Protein AF-A0A5M9UNE8-F1 (afdb_monomer)

Structure (mmCIF, N/CA/C/O backbone):
data_AF-A0A5M9UNE8-F1
#
_entry.id   AF-A0A5M9UNE8-F1
#
loop_
_atom_site.group_PDB
_atom_site.id
_atom_site.type_symbol
_atom_site.label_atom_id
_atom_site.label_alt_id
_atom_site.label_comp_id
_atom_site.label_asym_id
_atom_site.label_entity_id
_atom_site.label_seq_id
_atom_site.pdbx_PDB_ins_code
_atom_site.Cartn_x
_atom_site.Cartn_y
_atom_site.Cartn_z
_atom_site.occupancy
_atom_site.B_iso_or_equiv
_atom_site.auth_seq_id
_atom_site.auth_comp_id
_atom_site.auth_asym_id
_atom_site.auth_atom_id
_atom_site.pdbx_PDB_model_num
ATOM 1 N N . ALA A 1 1 ? 12.037 2.378 -2.048 1.00 88.56 1 ALA A N 1
ATOM 2 C CA . ALA A 1 1 ? 11.414 3.710 -1.872 1.00 88.56 1 ALA A CA 1
ATOM 3 C C . ALA A 1 1 ? 10.383 3.995 -2.962 1.00 88.56 1 ALA A C 1
ATOM 5 O O . ALA A 1 1 ? 9.246 4.260 -2.608 1.00 88.56 1 ALA A O 1
ATOM 6 N N . VAL A 1 2 ? 10.725 3.830 -4.247 1.00 92.44 2 VAL A N 1
ATOM 7 C CA . VAL A 1 2 ? 9.773 3.906 -5.379 1.00 92.44 2 VAL A CA 1
ATOM 8 C C . VAL A 1 2 ? 8.491 3.100 -5.126 1.00 92.44 2 VAL A C 1
ATOM 10 O O . VAL A 1 2 ? 7.429 3.697 -5.046 1.00 92.44 2 VAL A O 1
ATOM 13 N N . HIS A 1 3 ? 8.591 1.797 -4.821 1.00 90.31 3 HIS A N 1
ATOM 14 C CA . HIS A 1 3 ? 7.425 0.941 -4.522 1.00 90.31 3 HIS A CA 1
ATOM 15 C C . HIS A 1 3 ? 6.464 1.535 -3.466 1.00 90.31 3 HIS A C 1
ATOM 17 O O . HIS A 1 3 ? 5.246 1.404 -3.558 1.00 90.31 3 HIS A O 1
ATOM 23 N N . ARG A 1 4 ? 6.994 2.250 -2.463 1.00 86.94 4 ARG A N 1
ATOM 24 C CA . ARG A 1 4 ? 6.164 2.911 -1.449 1.00 86.94 4 ARG A CA 1
ATOM 25 C C . ARG A 1 4 ? 5.348 4.064 -2.024 1.00 86.94 4 ARG A C 1
ATOM 27 O O . ARG A 1 4 ? 4.213 4.256 -1.599 1.00 86.94 4 ARG A O 1
ATOM 34 N N . 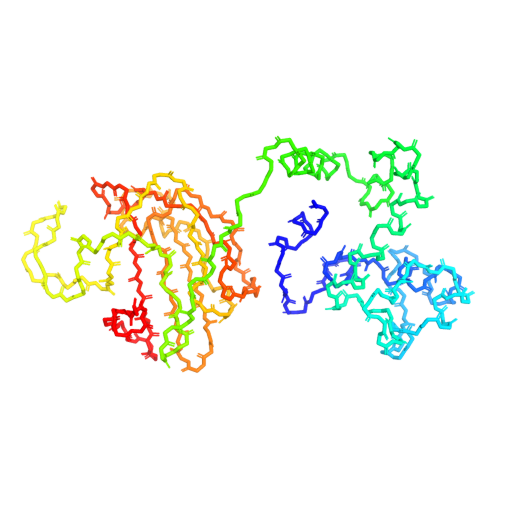ILE A 1 5 ? 5.948 4.866 -2.894 1.00 90.12 5 ILE A N 1
ATOM 35 C CA . ILE A 1 5 ? 5.267 6.010 -3.498 1.00 90.12 5 ILE A CA 1
ATOM 36 C C . ILE A 1 5 ? 4.243 5.525 -4.519 1.00 90.12 5 ILE A C 1
ATOM 38 O O . ILE A 1 5 ? 3.110 5.997 -4.492 1.00 90.12 5 ILE A O 1
ATOM 42 N N . GLU A 1 6 ? 4.608 4.520 -5.317 1.00 89.31 6 GLU A N 1
ATOM 43 C CA . GLU A 1 6 ? 3.742 3.966 -6.359 1.00 89.31 6 GLU A CA 1
ATOM 44 C C . GLU A 1 6 ? 2.502 3.276 -5.790 1.00 89.31 6 GLU A C 1
ATOM 46 O O . GLU A 1 6 ? 1.374 3.608 -6.147 1.00 89.31 6 GLU A O 1
ATOM 51 N N . THR A 1 7 ? 2.691 2.331 -4.867 1.00 82.94 7 THR A N 1
ATOM 52 C CA . THR A 1 7 ? 1.590 1.470 -4.404 1.00 82.94 7 THR A CA 1
ATOM 53 C C . THR A 1 7 ? 1.508 1.358 -2.891 1.00 82.94 7 THR A C 1
ATOM 55 O O . THR A 1 7 ? 0.633 0.670 -2.383 1.00 82.94 7 THR A O 1
ATOM 58 N N . ARG A 1 8 ? 2.403 1.995 -2.126 1.00 80.25 8 ARG A N 1
ATOM 59 C CA . ARG A 1 8 ? 2.512 1.800 -0.663 1.00 80.25 8 ARG A CA 1
ATOM 60 C C . ARG A 1 8 ? 2.727 0.341 -0.265 1.00 80.25 8 ARG A C 1
ATOM 62 O O . ARG A 1 8 ? 2.333 -0.052 0.830 1.00 80.25 8 ARG A O 1
ATOM 69 N N . PHE A 1 9 ? 3.391 -0.431 -1.126 1.00 80.50 9 PHE A N 1
ATOM 70 C CA . PHE A 1 9 ? 3.570 -1.876 -0.964 1.00 80.50 9 PHE A CA 1
ATOM 71 C C . PHE A 1 9 ? 2.263 -2.689 -1.067 1.00 80.50 9 PHE A C 1
ATOM 73 O O . PHE A 1 9 ? 2.210 -3.825 -0.601 1.00 80.50 9 PHE A O 1
ATOM 80 N N . SER A 1 10 ? 1.211 -2.101 -1.645 1.00 68.38 10 SER A N 1
ATOM 81 C CA . SER A 1 10 ? -0.094 -2.728 -1.883 1.00 68.38 10 SER A CA 1
ATOM 82 C C . SER A 1 10 ? -0.093 -3.544 -3.175 1.00 68.38 10 SER A C 1
ATOM 84 O O . SER A 1 10 ? 0.639 -3.232 -4.117 1.00 68.38 10 SER A O 1
ATOM 86 N N . THR A 1 11 ? -0.974 -4.541 -3.244 1.00 63.16 11 THR A N 1
ATOM 87 C CA . THR A 1 11 ? -1.317 -5.284 -4.467 1.00 63.16 11 THR A CA 1
ATOM 88 C C . THR A 1 11 ? -2.711 -4.893 -4.969 1.00 63.16 11 THR A C 1
ATOM 90 O O . THR A 1 11 ? -3.607 -5.725 -5.007 1.00 63.16 11 THR A O 1
ATOM 93 N N . LEU A 1 12 ? -2.948 -3.615 -5.295 1.00 64.00 12 LEU A N 1
ATOM 94 C CA . LEU A 1 12 ? -4.254 -3.133 -5.798 1.00 64.00 12 LEU A CA 1
ATOM 95 C C . LEU A 1 12 ? -4.832 -4.050 -6.897 1.00 64.00 12 LEU A C 1
ATOM 97 O O . LEU A 1 12 ? -4.092 -4.561 -7.724 1.00 64.00 12 LEU A O 1
ATOM 101 N N . ASP A 1 13 ? -6.152 -4.242 -6.948 1.00 62.56 13 ASP A N 1
ATOM 102 C CA . ASP A 1 13 ? -6.785 -5.016 -8.028 1.00 62.56 13 ASP A CA 1
ATOM 103 C C . ASP A 1 13 ? -7.763 -4.142 -8.843 1.00 62.56 13 ASP A C 1
ATOM 105 O O . ASP A 1 13 ? -8.791 -3.727 -8.286 1.00 62.56 13 ASP A O 1
ATOM 109 N N . PRO A 1 14 ? -7.463 -3.839 -10.126 1.00 73.69 14 PRO A N 1
ATOM 110 C CA . PRO A 1 14 ? -6.20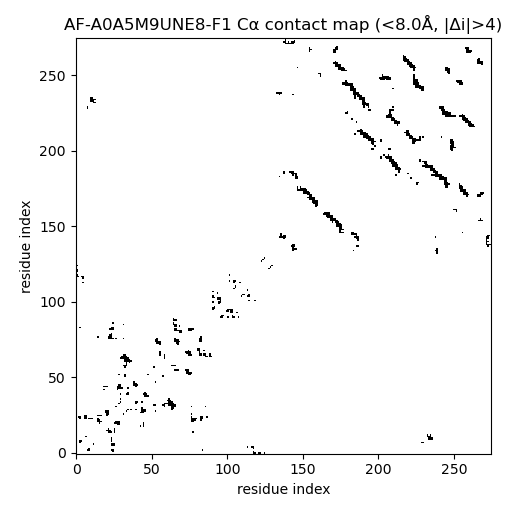3 -4.139 -10.821 1.00 73.69 14 PRO A CA 1
ATOM 111 C C . PRO A 1 14 ? -5.071 -3.178 -10.397 1.00 73.69 14 PRO A C 1
ATOM 113 O O . PRO A 1 14 ? -5.330 -2.012 -10.096 1.00 73.69 14 PRO A O 1
ATOM 116 N N . MET A 1 15 ? -3.804 -3.622 -10.433 1.00 84.75 15 MET A N 1
ATOM 117 C CA . MET A 1 15 ? -2.621 -2.753 -10.240 1.00 84.75 15 MET A CA 1
ATOM 118 C C . MET A 1 15 ? -2.363 -1.904 -11.493 1.00 84.75 15 MET A C 1
ATOM 120 O O . MET A 1 15 ? -1.277 -1.948 -12.064 1.00 84.75 15 MET A O 1
ATOM 124 N N . ILE A 1 16 ? -3.376 -1.174 -11.957 1.00 88.31 16 ILE A N 1
ATOM 125 C CA . ILE A 1 16 ? -3.323 -0.354 -13.167 1.00 88.31 16 ILE A CA 1
ATOM 126 C C . ILE A 1 16 ? -3.710 1.080 -12.802 1.00 88.31 16 ILE A C 1
ATOM 128 O O . ILE A 1 16 ? -4.810 1.326 -12.303 1.00 88.31 16 ILE A O 1
ATOM 132 N N . SER A 1 17 ? -2.810 2.032 -13.048 1.00 86.62 17 SER A N 1
ATOM 133 C CA . SER A 1 17 ? -3.063 3.452 -12.806 1.00 86.62 17 SER A CA 1
ATOM 134 C C . SER A 1 17 ? -4.054 4.040 -13.810 1.00 86.62 17 SER A C 1
ATOM 136 O O . SER A 1 17 ? -4.304 3.491 -14.885 1.00 86.62 17 SER A O 1
ATOM 138 N N . SER A 1 18 ? -4.563 5.237 -13.510 1.00 85.44 18 SER A N 1
ATOM 139 C CA . SER A 1 18 ? -5.432 5.997 -14.421 1.00 85.44 18 SER A CA 1
ATOM 140 C C . SER A 1 18 ? -4.782 6.344 -15.766 1.00 85.44 18 SER A C 1
ATOM 142 O O . SER A 1 18 ? -5.496 6.691 -16.705 1.00 85.44 18 SER A O 1
ATOM 144 N N . VAL A 1 19 ? -3.452 6.255 -15.871 1.00 86.25 19 VAL A N 1
ATOM 145 C CA . VAL A 1 19 ? -2.692 6.526 -17.101 1.00 86.25 19 VAL A CA 1
ATOM 146 C C . VAL A 1 19 ? -2.184 5.254 -17.788 1.00 86.25 19 VAL A C 1
ATOM 148 O O . VAL A 1 19 ? -1.512 5.348 -18.814 1.00 86.25 19 VAL A O 1
ATOM 151 N N . GLY A 1 20 ? -2.544 4.074 -17.268 1.00 89.44 20 GLY A N 1
ATOM 152 C CA . GLY A 1 20 ? -2.194 2.774 -17.848 1.00 89.44 20 GLY A CA 1
ATOM 153 C C . GLY A 1 20 ? -0.838 2.226 -17.408 1.00 89.44 20 GLY A C 1
ATOM 154 O O . GLY A 1 20 ? -0.289 1.369 -18.091 1.00 89.44 20 GLY A O 1
ATOM 155 N N . ALA A 1 21 ? -0.286 2.729 -16.304 1.00 92.44 21 ALA A N 1
ATOM 156 C CA . ALA A 1 21 ? 0.910 2.163 -15.693 1.00 92.44 21 ALA A CA 1
ATOM 157 C C . ALA A 1 21 ? 0.539 0.915 -14.882 1.00 92.44 21 ALA A C 1
ATOM 159 O O . ALA A 1 21 ? -0.483 0.924 -14.199 1.00 92.44 21 ALA A O 1
ATOM 160 N N . GLU A 1 22 ? 1.339 -0.143 -14.948 1.00 93.88 22 GLU A N 1
ATOM 161 C CA . GLU A 1 22 ? 0.965 -1.476 -14.475 1.00 93.88 22 GLU A CA 1
ATOM 162 C C . GLU A 1 22 ? 1.935 -2.016 -13.409 1.00 93.88 22 GLU A C 1
ATOM 164 O O . GLU A 1 22 ? 3.124 -1.681 -13.378 1.00 93.88 22 GLU A O 1
ATOM 169 N N . GLY A 1 23 ? 1.417 -2.879 -12.533 1.00 92.44 23 GLY A N 1
ATOM 170 C CA . GLY A 1 23 ? 2.211 -3.701 -11.621 1.00 92.44 23 GLY A CA 1
ATOM 171 C C . GLY A 1 23 ? 2.757 -2.985 -10.382 1.00 92.44 23 GLY A C 1
ATOM 172 O O . GLY A 1 23 ? 2.427 -1.834 -10.094 1.00 92.44 23 GLY A O 1
ATOM 173 N N . HIS A 1 24 ? 3.621 -3.666 -9.629 1.00 91.75 24 HIS A N 1
ATOM 174 C CA . HIS A 1 24 ? 4.111 -3.199 -8.322 1.00 91.75 24 HIS A CA 1
ATOM 175 C C . HIS A 1 24 ? 4.848 -1.861 -8.368 1.00 91.75 24 HIS A C 1
ATOM 177 O O . HIS A 1 24 ? 4.820 -1.088 -7.412 1.00 91.75 24 HIS A O 1
ATOM 183 N N . MET A 1 25 ? 5.513 -1.591 -9.485 1.00 94.25 25 MET A N 1
ATOM 184 C CA . MET A 1 25 ? 6.312 -0.387 -9.676 1.00 94.25 25 MET A CA 1
ATOM 185 C C . MET A 1 25 ? 5.624 0.621 -10.605 1.00 94.25 25 MET A C 1
ATOM 187 O O . MET A 1 25 ? 6.221 1.644 -10.916 1.00 94.25 25 MET A O 1
ATOM 191 N N . GLN A 1 26 ? 4.377 0.357 -11.020 1.00 93.12 26 GLN A N 1
ATOM 192 C CA . GLN A 1 26 ? 3.589 1.226 -11.903 1.00 93.12 26 GLN A CA 1
ATOM 193 C C . GLN A 1 26 ? 4.388 1.625 -13.155 1.00 93.12 26 GLN A C 1
ATOM 195 O O . GLN A 1 26 ? 4.624 2.798 -13.440 1.00 93.12 26 GLN A O 1
ATOM 200 N N . PHE A 1 27 ? 4.836 0.622 -13.909 1.00 93.38 27 PHE A N 1
ATOM 201 C CA . PHE A 1 27 ? 5.558 0.826 -15.159 1.00 93.38 27 PHE A CA 1
ATOM 202 C C . PHE A 1 27 ? 4.599 1.076 -16.316 1.00 93.38 27 PHE A C 1
ATOM 204 O O . PHE A 1 27 ? 3.619 0.356 -16.485 1.00 93.38 27 PHE A O 1
ATOM 211 N N . MET A 1 28 ? 4.923 2.022 -17.196 1.00 95.06 28 MET A N 1
ATOM 212 C CA . MET A 1 28 ? 4.277 2.051 -18.509 1.00 95.06 28 MET A CA 1
ATOM 213 C C . MET A 1 28 ? 4.689 0.798 -19.304 1.00 95.06 28 MET A C 1
ATOM 215 O O . MET A 1 28 ? 5.896 0.552 -19.424 1.00 95.06 28 MET A O 1
ATOM 219 N N . PRO A 1 29 ? 3.750 0.030 -19.890 1.00 96.50 29 PRO A N 1
ATOM 220 C CA . PRO A 1 29 ? 4.082 -1.196 -20.615 1.00 96.50 29 PRO A CA 1
ATOM 221 C C . PRO A 1 29 ? 5.112 -0.996 -21.732 1.00 96.50 29 PRO A C 1
ATOM 223 O O . PRO A 1 29 ? 5.995 -1.827 -21.903 1.00 96.50 29 PRO A O 1
ATOM 226 N N . CYS A 1 30 ? 5.094 0.134 -22.444 1.00 97.12 30 CYS A N 1
ATOM 227 C CA . CYS A 1 30 ? 6.117 0.450 -23.448 1.00 97.12 30 CYS A CA 1
ATOM 228 C C . CYS A 1 30 ? 7.506 0.701 -22.864 1.00 97.12 30 CYS A C 1
ATOM 230 O O . CYS A 1 30 ? 8.501 0.447 -23.533 1.00 97.12 30 CYS A O 1
ATOM 232 N N . THR A 1 31 ? 7.604 1.161 -21.620 1.00 96.44 31 THR A N 1
ATOM 233 C CA . THR A 1 31 ? 8.890 1.231 -20.925 1.00 96.44 31 THR A CA 1
ATOM 234 C C . THR A 1 31 ? 9.337 -0.171 -20.523 1.00 96.44 31 THR A C 1
ATOM 236 O O . THR A 1 31 ? 10.470 -0.552 -20.793 1.00 96.44 31 THR A O 1
ATOM 239 N N . PHE A 1 32 ? 8.453 -0.981 -19.943 1.00 97.44 32 PHE A N 1
ATOM 240 C CA . PHE A 1 32 ? 8.816 -2.328 -19.501 1.00 97.44 32 PHE A CA 1
ATOM 241 C C . PHE A 1 32 ? 9.196 -3.254 -20.670 1.00 97.44 32 PHE A C 1
ATOM 243 O O . PHE A 1 32 ? 10.253 -3.884 -20.639 1.00 97.44 32 PHE A O 1
ATOM 250 N N . ILE A 1 33 ? 8.378 -3.274 -21.725 1.00 97.69 33 ILE A N 1
ATOM 251 C CA . ILE A 1 33 ? 8.495 -4.171 -22.885 1.00 97.69 33 ILE A CA 1
ATOM 252 C C . ILE A 1 33 ? 9.384 -3.579 -23.981 1.00 97.69 33 ILE A C 1
ATOM 254 O O . ILE A 1 33 ? 10.125 -4.303 -24.638 1.00 97.69 33 ILE A O 1
ATOM 258 N N . GLY A 1 34 ? 9.366 -2.260 -24.157 1.00 97.50 34 GLY A N 1
ATOM 259 C CA . GLY A 1 34 ? 10.259 -1.559 -25.072 1.00 97.50 34 GLY A CA 1
ATOM 260 C C . GLY A 1 34 ? 9.536 -0.700 -26.104 1.00 97.50 34 GLY A C 1
ATOM 261 O O . GLY A 1 34 ? 8.646 -1.148 -26.830 1.00 97.50 34 GLY A O 1
ATOM 262 N N . TRP A 1 35 ? 9.990 0.548 -26.216 1.00 96.94 35 TRP A N 1
ATOM 263 C CA . TRP A 1 35 ? 9.448 1.556 -27.130 1.00 96.94 35 TRP A CA 1
ATOM 264 C C . TRP A 1 35 ? 9.674 1.235 -28.613 1.00 96.94 35 TRP A C 1
ATOM 266 O O . TRP A 1 35 ? 9.074 1.880 -29.467 1.00 96.94 35 TRP A O 1
ATOM 276 N N . GLY A 1 36 ? 10.498 0.230 -28.933 1.00 96.88 36 GLY A N 1
ATOM 277 C CA . GLY A 1 36 ? 10.646 -0.278 -30.296 1.00 96.88 36 GLY A CA 1
ATOM 278 C C . GLY A 1 36 ? 9.431 -1.059 -30.815 1.00 96.88 36 GLY A C 1
ATOM 279 O O . GLY A 1 36 ? 9.369 -1.340 -32.011 1.00 96.88 36 GLY A O 1
ATOM 280 N N . HIS A 1 37 ? 8.482 -1.439 -29.950 1.00 97.69 37 HIS A N 1
ATOM 281 C CA . HIS A 1 37 ? 7.278 -2.158 -30.365 1.00 97.69 37 HIS A CA 1
ATOM 282 C C . HIS A 1 37 ? 6.334 -1.243 -31.157 1.00 97.69 37 HIS A C 1
ATOM 284 O O . HIS A 1 37 ? 6.092 -0.100 -30.773 1.00 97.69 37 HIS A O 1
ATOM 290 N N . SER A 1 38 ? 5.728 -1.745 -32.236 1.00 96.38 38 SER A N 1
ATOM 291 C CA . SER A 1 38 ? 4.907 -0.929 -33.149 1.00 96.38 38 SER A CA 1
ATOM 292 C C . SER A 1 38 ? 3.651 -0.331 -32.511 1.00 96.38 38 SER A C 1
ATOM 294 O O . SER A 1 38 ? 3.091 0.626 -33.038 1.00 96.38 38 SER A O 1
ATOM 296 N N . SER A 1 39 ? 3.183 -0.887 -31.391 1.00 95.69 39 SER A N 1
ATOM 297 C CA . SER A 1 39 ? 2.055 -0.327 -30.637 1.00 95.69 39 SER A CA 1
ATOM 298 C C . SER A 1 39 ? 2.442 0.860 -29.752 1.00 95.69 39 SER A C 1
ATOM 300 O O . SER A 1 39 ? 1.559 1.500 -29.182 1.00 95.69 39 SER A O 1
ATOM 302 N N . CYS A 1 40 ? 3.735 1.110 -29.538 1.00 96.75 40 CYS A N 1
ATOM 303 C CA . CYS A 1 40 ? 4.187 2.109 -28.584 1.00 96.75 40 CYS A CA 1
ATOM 304 C C . CYS A 1 40 ? 4.102 3.521 -29.148 1.00 96.75 40 CYS A C 1
ATOM 306 O O . CYS A 1 40 ? 4.690 3.853 -30.172 1.00 96.75 40 CYS A O 1
ATOM 308 N N . SER A 1 41 ? 3.336 4.358 -28.456 1.00 93.62 41 SER A N 1
ATOM 309 C CA . SER A 1 41 ? 3.125 5.767 -28.775 1.00 93.62 41 SER A CA 1
ATOM 310 C C . SER A 1 41 ? 2.534 6.493 -27.561 1.00 93.62 41 SER A C 1
ATOM 312 O O . SER A 1 41 ? 2.133 5.856 -26.581 1.00 93.62 41 SER A O 1
ATOM 314 N N . GLY A 1 42 ? 2.467 7.827 -27.622 1.00 91.44 42 GLY A N 1
ATOM 315 C CA . GLY A 1 42 ? 1.794 8.645 -26.610 1.00 91.44 42 GLY A CA 1
ATOM 316 C C . GLY A 1 42 ? 2.335 8.410 -25.199 1.00 91.44 42 GLY A C 1
ATOM 317 O O . GLY A 1 42 ? 3.537 8.509 -24.976 1.00 91.44 42 GLY A O 1
ATOM 318 N N . SER A 1 43 ? 1.443 8.085 -24.256 1.00 87.19 43 SER A N 1
ATOM 319 C CA . SER A 1 43 ? 1.789 7.824 -22.851 1.00 87.19 43 SER A CA 1
ATOM 320 C C . SER A 1 43 ? 2.548 6.514 -22.624 1.00 87.19 43 SER A C 1
ATOM 322 O O . SER A 1 43 ? 3.076 6.308 -21.538 1.00 87.19 43 SER A O 1
ATOM 324 N N . GLY A 1 44 ? 2.619 5.626 -23.622 1.00 92.56 44 GLY A N 1
ATOM 325 C CA . GLY A 1 44 ? 3.342 4.359 -23.505 1.00 92.56 44 GLY A CA 1
ATOM 326 C C . GLY A 1 44 ? 2.521 3.194 -22.949 1.00 92.56 44 GLY A C 1
ATOM 327 O O . GLY A 1 44 ? 3.103 2.229 -22.462 1.00 92.56 44 GLY A O 1
ATOM 328 N N . ALA A 1 45 ? 1.187 3.252 -23.023 1.00 92.88 45 ALA A N 1
ATOM 329 C CA . ALA A 1 45 ? 0.330 2.113 -22.673 1.00 92.88 45 ALA A CA 1
ATOM 330 C C . ALA A 1 45 ? 0.557 0.912 -23.613 1.00 92.88 45 ALA A C 1
ATOM 332 O O . ALA A 1 45 ? 0.609 -0.231 -23.172 1.00 92.88 45 ALA A O 1
ATOM 333 N N . GLY A 1 46 ? 0.741 1.179 -24.913 1.00 93.44 46 GLY A N 1
ATOM 334 C CA . GLY A 1 46 ? 0.906 0.143 -25.933 1.00 93.44 46 GLY A CA 1
ATOM 335 C C . GLY A 1 46 ? -0.300 -0.799 -26.055 1.00 93.44 46 GLY A C 1
ATOM 336 O O . GLY A 1 46 ? -1.351 -0.580 -25.461 1.00 93.44 46 GLY A O 1
ATOM 337 N N . ASN A 1 47 ? -0.158 -1.841 -26.872 1.00 95.25 47 ASN A N 1
ATOM 338 C CA . ASN A 1 47 ? -1.131 -2.920 -26.999 1.00 95.25 47 ASN A CA 1
ATOM 339 C C . ASN A 1 47 ? -0.355 -4.230 -27.132 1.00 95.25 47 ASN A C 1
ATOM 341 O O . ASN A 1 47 ? 0.238 -4.486 -28.180 1.00 95.25 47 ASN A O 1
ATOM 345 N N . PHE A 1 48 ? -0.338 -5.003 -26.051 1.00 95.56 48 PHE A N 1
ATOM 346 C CA . PHE A 1 48 ? 0.469 -6.209 -25.901 1.00 95.56 48 PHE A CA 1
ATOM 347 C C . PHE A 1 48 ? -0.416 -7.365 -25.450 1.00 95.56 48 PHE A C 1
ATOM 349 O O . PHE A 1 48 ? -1.267 -7.195 -24.571 1.00 95.56 48 PHE A O 1
ATOM 356 N N . SER A 1 49 ? -0.185 -8.544 -26.017 1.00 96.00 49 SER A N 1
ATOM 357 C CA . SER A 1 49 ? -0.737 -9.795 -25.492 1.00 96.00 49 SER A CA 1
ATOM 358 C C . SER A 1 49 ? -0.1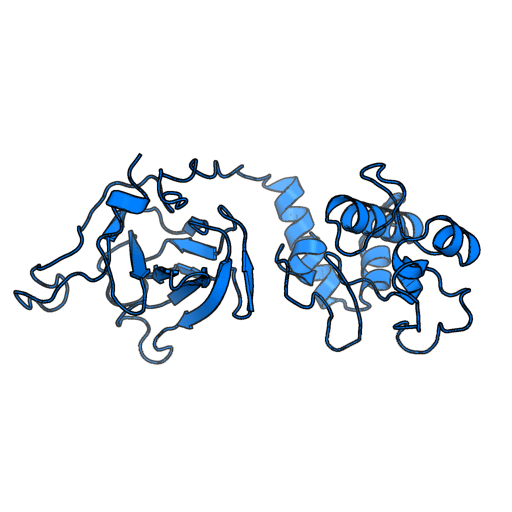77 -10.113 -24.098 1.00 96.00 49 SER A C 1
ATOM 360 O O . SER A 1 49 ? 0.874 -9.604 -23.703 1.00 96.00 49 SER A O 1
ATOM 362 N N . ALA A 1 50 ? -0.867 -10.968 -23.338 1.00 93.50 50 ALA A N 1
ATOM 363 C CA . ALA A 1 50 ? -0.400 -11.390 -22.014 1.00 93.50 50 ALA A CA 1
ATOM 364 C C . ALA A 1 50 ? 0.964 -12.105 -22.093 1.00 93.50 50 ALA A C 1
ATOM 366 O O . ALA A 1 50 ? 1.813 -11.949 -21.216 1.00 93.50 50 ALA A O 1
ATOM 367 N N . GLU A 1 51 ? 1.201 -12.838 -23.181 1.00 94.56 51 GLU A N 1
ATOM 368 C CA . GLU A 1 51 ? 2.464 -13.507 -23.473 1.00 94.56 51 GLU A CA 1
ATOM 369 C C . GLU A 1 51 ? 3.585 -12.500 -23.763 1.00 94.56 51 GLU A C 1
ATOM 371 O O . GLU A 1 51 ? 4.696 -12.651 -23.260 1.00 94.56 51 GLU A O 1
ATOM 376 N N . GLU A 1 52 ? 3.311 -11.444 -24.535 1.00 96.25 52 GLU A N 1
ATOM 377 C CA . GLU A 1 52 ? 4.302 -10.398 -24.822 1.00 96.25 52 GLU A CA 1
ATOM 378 C C . GLU A 1 52 ? 4.691 -9.611 -23.573 1.00 96.25 52 GLU A C 1
ATOM 380 O O . GLU A 1 52 ? 5.865 -9.277 -23.418 1.00 96.25 52 GLU A O 1
ATOM 385 N N . LYS A 1 53 ? 3.736 -9.364 -22.664 1.00 95.25 53 LYS A N 1
ATOM 386 C CA . LYS A 1 53 ? 3.975 -8.615 -21.420 1.00 95.25 53 LYS A CA 1
ATOM 387 C C . LYS A 1 53 ? 5.002 -9.261 -20.491 1.00 95.25 53 LYS A C 1
ATOM 389 O O . LYS A 1 53 ? 5.582 -8.552 -19.680 1.00 95.25 53 LYS A O 1
ATOM 394 N N . THR A 1 54 ? 5.232 -10.566 -20.629 1.00 97.06 54 THR A N 1
ATOM 395 C CA . THR A 1 54 ? 6.157 -11.330 -19.778 1.00 97.06 54 THR A CA 1
ATOM 396 C C . THR A 1 54 ? 7.377 -11.872 -20.531 1.00 97.06 54 THR A C 1
ATOM 398 O O . THR A 1 54 ? 8.288 -12.442 -19.931 1.00 97.06 54 THR A O 1
ATOM 401 N N . SER A 1 55 ? 7.427 -11.705 -21.859 1.00 98.00 55 SER A N 1
ATOM 402 C CA . SER A 1 55 ? 8.412 -12.370 -22.712 1.00 98.00 55 SER A CA 1
ATOM 403 C C . SER A 1 55 ? 9.764 -11.661 -22.735 1.00 98.00 55 SER A C 1
ATOM 405 O O . SER A 1 55 ? 9.925 -10.596 -23.336 1.00 98.00 55 SER A O 1
ATOM 407 N N . LEU A 1 56 ? 10.790 -12.339 -22.220 1.00 98.00 56 LEU A N 1
ATOM 408 C CA . LEU A 1 56 ? 12.184 -11.883 -22.284 1.00 98.00 56 LEU A CA 1
ATOM 409 C C . LEU A 1 56 ? 12.684 -11.655 -23.717 1.00 98.00 56 LEU A C 1
ATOM 411 O O . LEU A 1 56 ? 13.455 -10.731 -23.974 1.00 98.00 56 LEU A O 1
ATOM 415 N N . VAL A 1 57 ? 12.218 -12.463 -24.674 1.00 98.00 57 VAL A N 1
ATOM 416 C CA . VAL A 1 57 ? 12.581 -12.320 -26.093 1.00 98.00 57 VAL A CA 1
ATOM 417 C C . VAL A 1 57 ? 12.002 -11.031 -26.678 1.00 98.00 57 VAL A C 1
ATOM 419 O O . VAL A 1 57 ? 12.681 -10.340 -27.438 1.00 98.00 57 VAL A O 1
ATOM 422 N N . VAL A 1 58 ? 10.757 -10.703 -26.330 1.00 98.00 58 VAL A N 1
ATOM 423 C CA . VAL A 1 58 ? 10.080 -9.479 -26.781 1.00 98.00 58 VAL A CA 1
ATOM 424 C C . VAL A 1 58 ? 10.734 -8.257 -26.139 1.00 98.00 58 VAL A C 1
ATOM 426 O O . VAL A 1 58 ? 11.094 -7.325 -26.857 1.00 98.00 58 VAL A O 1
ATOM 429 N N . ILE A 1 59 ? 10.980 -8.307 -24.827 1.00 98.12 59 ILE A N 1
ATOM 430 C CA . ILE A 1 59 ? 11.656 -7.242 -24.075 1.00 98.12 59 ILE A CA 1
ATOM 431 C C . ILE A 1 59 ? 13.025 -6.928 -24.685 1.00 98.12 59 ILE A C 1
ATOM 433 O O . ILE A 1 59 ? 13.324 -5.776 -25.006 1.00 98.12 59 ILE A O 1
ATOM 437 N N . ALA A 1 60 ? 13.845 -7.956 -24.926 1.00 97.44 60 ALA A N 1
ATOM 438 C CA . ALA A 1 60 ? 15.161 -7.785 -25.535 1.00 97.44 60 ALA A CA 1
ATOM 439 C C . ALA A 1 60 ? 15.075 -7.226 -26.965 1.00 97.44 60 ALA A C 1
ATOM 441 O O . ALA A 1 60 ? 15.864 -6.357 -27.336 1.00 97.44 60 ALA A O 1
ATOM 442 N N . ARG A 1 61 ? 14.106 -7.691 -27.767 1.00 97.94 61 ARG A N 1
ATOM 443 C CA . ARG A 1 61 ? 13.903 -7.234 -29.151 1.00 97.94 61 ARG A CA 1
ATOM 444 C C . ARG A 1 61 ? 13.565 -5.748 -29.231 1.00 97.94 61 ARG A C 1
ATOM 446 O O . ARG A 1 61 ? 14.046 -5.078 -30.142 1.00 97.94 61 ARG A O 1
ATOM 453 N N . TYR A 1 62 ? 12.732 -5.249 -28.321 1.00 98.06 62 TYR A N 1
ATOM 454 C CA . TYR A 1 62 ? 12.216 -3.878 -28.380 1.00 98.06 62 TYR A CA 1
ATOM 455 C C . TYR A 1 62 ? 12.907 -2.908 -27.418 1.00 98.06 62 TYR A C 1
ATOM 457 O O . TYR A 1 62 ? 12.529 -1.735 -27.357 1.00 98.06 62 TYR A O 1
ATOM 465 N N . GLY A 1 63 ? 13.952 -3.369 -26.723 1.00 96.38 63 GLY A N 1
ATOM 466 C CA . GLY A 1 63 ? 14.781 -2.542 -25.849 1.00 96.38 63 GLY A CA 1
ATOM 467 C C . GLY A 1 63 ? 14.092 -2.161 -24.540 1.00 96.38 63 GLY A C 1
ATOM 468 O O . GLY A 1 63 ? 14.321 -1.064 -24.035 1.00 96.38 63 GLY A O 1
ATOM 469 N N . GLY A 1 64 ? 13.231 -3.035 -24.018 1.00 97.38 64 GLY A N 1
ATOM 470 C CA . GLY A 1 64 ? 12.568 -2.849 -22.732 1.00 97.38 64 GLY A CA 1
ATOM 471 C C . GLY A 1 64 ? 13.505 -2.981 -21.529 1.00 97.38 64 GLY A C 1
ATOM 472 O O . GLY A 1 64 ? 14.690 -3.317 -21.645 1.00 97.38 64 GLY A O 1
ATOM 473 N N . TYR A 1 65 ? 12.950 -2.702 -20.352 1.00 98.12 65 TYR A N 1
ATOM 474 C CA . TYR A 1 65 ? 13.664 -2.737 -19.073 1.00 98.12 65 TYR A CA 1
ATOM 475 C C . TYR A 1 65 ? 13.271 -3.910 -18.168 1.00 98.12 65 TYR A C 1
ATOM 477 O O . TYR A 1 65 ? 13.877 -4.043 -17.105 1.00 98.12 65 TYR A O 1
ATOM 485 N N . GLY A 1 66 ? 12.310 -4.746 -18.576 1.00 97.88 66 GLY A N 1
ATOM 486 C CA . GLY A 1 66 ? 11.905 -5.931 -17.822 1.00 97.88 66 GLY A CA 1
ATOM 487 C C . GLY A 1 66 ? 13.070 -6.887 -17.536 1.00 97.88 66 GLY A C 1
ATOM 488 O O . GLY A 1 66 ? 13.922 -7.122 -18.398 1.00 97.88 66 GLY A O 1
ATOM 489 N N . VAL A 1 67 ? 13.113 -7.413 -16.314 1.00 98.12 67 VAL A N 1
ATOM 490 C CA . VAL A 1 67 ? 14.118 -8.352 -15.804 1.00 98.12 67 VAL A CA 1
ATOM 491 C C . VAL A 1 67 ? 13.401 -9.541 -15.169 1.00 98.12 67 VAL A C 1
ATOM 493 O O . VAL A 1 67 ? 12.537 -9.327 -14.327 1.00 98.12 67 VAL A O 1
ATOM 496 N N . ASP A 1 68 ? 13.789 -10.754 -15.567 1.00 97.88 68 ASP A N 1
ATOM 497 C CA . ASP A 1 68 ? 13.486 -12.005 -14.855 1.00 97.88 68 ASP A CA 1
ATOM 498 C C . ASP A 1 68 ? 14.481 -12.130 -13.702 1.00 97.88 68 ASP A C 1
ATOM 500 O O . ASP A 1 68 ? 15.656 -12.457 -13.906 1.00 97.88 68 ASP A O 1
ATOM 504 N N . ALA A 1 69 ? 14.051 -11.717 -12.518 1.00 97.75 69 ALA A N 1
ATOM 505 C CA . ALA A 1 69 ? 14.897 -11.645 -11.338 1.00 97.75 69 ALA A CA 1
ATOM 506 C C . ALA A 1 69 ? 14.793 -12.910 -10.488 1.00 97.75 69 ALA A C 1
ATOM 508 O O . ALA A 1 69 ? 15.794 -13.326 -9.900 1.00 97.75 69 ALA A O 1
ATOM 509 N N . ASN A 1 70 ? 13.614 -13.534 -10.461 1.00 96.88 70 ASN A N 1
ATOM 510 C CA . ASN A 1 70 ? 13.369 -14.763 -9.710 1.00 96.88 70 ASN A CA 1
ATOM 511 C C . ASN A 1 70 ? 13.783 -16.046 -10.477 1.00 96.88 70 ASN A C 1
ATOM 513 O O . ASN A 1 70 ? 13.897 -17.118 -9.874 1.00 96.88 70 ASN A O 1
ATOM 517 N N . GLY A 1 71 ? 14.085 -15.944 -11.775 1.00 97.31 71 GLY A N 1
ATOM 518 C CA . GLY A 1 71 ? 14.589 -17.024 -12.623 1.00 97.31 71 GLY A CA 1
ATOM 519 C C . GLY A 1 71 ? 13.512 -17.969 -13.163 1.00 97.31 71 GLY A C 1
ATOM 520 O O . GLY A 1 71 ? 13.836 -19.116 -13.490 1.00 97.31 71 GLY A O 1
ATOM 521 N N . ASP A 1 72 ? 12.249 -17.543 -13.229 1.00 97.06 72 ASP A N 1
ATOM 522 C CA . ASP A 1 72 ? 11.126 -18.376 -13.678 1.00 97.06 72 ASP A CA 1
ATOM 523 C C . ASP A 1 72 ? 10.925 -18.391 -15.211 1.00 97.06 72 ASP A C 1
ATOM 525 O O . ASP A 1 72 ? 10.079 -19.128 -15.735 1.00 97.06 72 ASP A O 1
ATOM 529 N N . GLY A 1 73 ? 11.747 -17.634 -15.945 1.00 97.38 73 GLY A N 1
ATOM 530 C CA . GLY A 1 73 ? 11.702 -17.499 -17.397 1.00 97.38 73 GLY A CA 1
ATOM 531 C C . GLY A 1 73 ? 10.801 -16.367 -17.895 1.00 97.38 73 GLY A C 1
ATOM 532 O O . GLY A 1 73 ? 10.597 -16.258 -19.113 1.00 97.38 73 GLY A O 1
ATOM 533 N N . LYS A 1 74 ? 10.258 -15.538 -17.001 1.00 97.62 74 LYS A N 1
ATOM 534 C CA . LYS A 1 74 ? 9.413 -14.383 -17.307 1.00 97.62 74 LYS A CA 1
ATOM 535 C C . LYS A 1 74 ? 9.934 -13.144 -16.595 1.00 97.62 74 LYS A C 1
ATOM 537 O O . LYS A 1 74 ? 10.541 -13.226 -15.548 1.00 97.62 74 LYS A O 1
ATOM 542 N N . ALA A 1 75 ? 9.689 -11.983 -17.192 1.00 97.69 75 ALA A N 1
ATOM 543 C CA . ALA A 1 75 ? 9.787 -10.716 -16.478 1.00 97.69 75 ALA A CA 1
ATOM 544 C C . ALA A 1 75 ? 8.368 -10.193 -16.274 1.00 97.69 75 ALA A C 1
ATOM 546 O O . ALA A 1 75 ? 7.750 -9.736 -17.237 1.00 97.69 75 ALA A O 1
ATOM 547 N N . ASP A 1 76 ? 7.835 -10.283 -15.060 1.00 95.56 76 ASP A N 1
ATOM 548 C CA . ASP A 1 76 ? 6.446 -9.931 -14.769 1.00 95.56 76 ASP A CA 1
ATOM 549 C C . ASP A 1 76 ? 6.337 -8.642 -13.930 1.00 95.56 76 ASP A C 1
ATOM 551 O O . ASP A 1 76 ? 6.868 -8.530 -12.831 1.00 95.56 76 ASP A O 1
ATOM 555 N N . MET A 1 77 ? 5.593 -7.643 -14.420 1.00 94.44 77 MET A N 1
ATOM 556 C CA . MET A 1 77 ? 5.310 -6.412 -13.661 1.00 94.44 77 MET A CA 1
ATOM 557 C C . MET A 1 77 ? 4.487 -6.672 -12.383 1.00 94.44 77 MET A C 1
ATOM 559 O O . MET A 1 77 ? 4.489 -5.842 -11.465 1.00 94.44 77 MET A O 1
ATOM 563 N N . TRP A 1 78 ? 3.765 -7.792 -12.327 1.00 92.06 78 TRP A N 1
ATOM 564 C CA . TRP A 1 78 ? 2.975 -8.233 -11.179 1.00 92.06 78 TRP A CA 1
ATOM 565 C C . TRP A 1 78 ? 3.726 -9.186 -10.251 1.00 92.06 78 TRP A C 1
ATOM 567 O O . TRP A 1 78 ? 3.230 -9.433 -9.153 1.00 92.06 78 TRP A O 1
ATOM 577 N N . ASP A 1 79 ? 4.908 -9.667 -10.637 1.00 92.81 79 ASP A N 1
ATOM 578 C CA . ASP A 1 79 ? 5.823 -10.291 -9.691 1.00 92.81 79 ASP A CA 1
ATOM 579 C C . ASP A 1 79 ? 6.657 -9.209 -8.999 1.00 92.81 79 ASP A C 1
ATOM 581 O O . ASP A 1 79 ? 7.181 -8.281 -9.619 1.00 92.81 79 ASP A O 1
ATOM 585 N N . LEU A 1 80 ? 6.737 -9.279 -7.672 1.00 90.88 80 LEU A N 1
ATOM 586 C CA . LEU A 1 80 ? 7.394 -8.237 -6.894 1.00 90.88 80 LEU A CA 1
ATOM 587 C C . LEU A 1 80 ? 8.905 -8.199 -7.149 1.00 90.88 80 LEU A C 1
ATOM 589 O O . LEU A 1 80 ? 9.487 -7.111 -7.174 1.00 90.88 80 LEU A O 1
ATOM 593 N N . GLU A 1 81 ? 9.540 -9.360 -7.293 1.00 94.88 81 GLU A N 1
ATOM 594 C CA . GLU A 1 81 ? 10.985 -9.452 -7.474 1.00 94.88 81 GLU A CA 1
ATOM 595 C C . GLU A 1 81 ? 11.362 -8.906 -8.853 1.00 94.88 81 GLU A C 1
ATOM 597 O O . GLU A 1 81 ? 12.146 -7.954 -8.947 1.00 94.88 81 GLU A O 1
ATOM 602 N N . ASP A 1 82 ? 10.693 -9.380 -9.901 1.00 97.50 82 ASP A N 1
ATOM 603 C CA . ASP A 1 82 ? 10.891 -8.902 -11.271 1.00 97.50 82 ASP A CA 1
ATOM 604 C C . ASP A 1 82 ? 10.629 -7.402 -11.404 1.00 97.50 82 ASP A C 1
ATOM 606 O O . ASP A 1 82 ? 11.444 -6.664 -11.971 1.00 97.50 82 ASP A O 1
ATOM 610 N N . ALA A 1 83 ? 9.524 -6.901 -10.847 1.00 96.12 83 ALA A N 1
ATOM 611 C CA . ALA A 1 83 ? 9.176 -5.489 -10.939 1.00 96.12 83 ALA A CA 1
ATOM 612 C C . ALA A 1 83 ? 10.223 -4.595 -10.255 1.00 96.12 83 ALA A C 1
ATOM 614 O O . ALA A 1 83 ? 10.628 -3.568 -10.816 1.00 96.12 83 ALA A O 1
ATOM 615 N N . VAL A 1 84 ? 10.703 -4.977 -9.065 1.00 95.88 84 VAL A N 1
ATOM 616 C CA . VAL A 1 84 ? 11.727 -4.219 -8.326 1.00 95.88 84 VAL A CA 1
ATOM 617 C C . VAL A 1 84 ? 13.053 -4.204 -9.080 1.00 95.88 84 VAL A C 1
ATOM 619 O O . VAL A 1 84 ? 13.666 -3.139 -9.215 1.00 95.88 84 VAL A O 1
ATOM 622 N N . PHE A 1 85 ? 13.492 -5.346 -9.607 1.00 97.81 85 PHE A N 1
ATOM 623 C CA . PHE A 1 85 ? 14.731 -5.425 -10.380 1.00 97.81 85 PHE A CA 1
ATOM 624 C C . PHE A 1 85 ? 14.621 -4.710 -11.730 1.00 97.81 85 PHE A C 1
ATOM 626 O O . PHE A 1 85 ? 15.575 -4.057 -12.156 1.00 97.81 85 PHE A O 1
ATOM 633 N N . SER A 1 86 ? 13.449 -4.725 -12.362 1.00 98.19 86 SER A N 1
ATOM 634 C CA . SER A 1 86 ? 13.168 -3.950 -13.576 1.00 98.19 86 SER A CA 1
ATOM 635 C C . SER A 1 86 ? 13.232 -2.440 -13.314 1.00 98.19 86 SER A C 1
ATOM 637 O O . SER A 1 86 ? 13.838 -1.696 -14.089 1.00 98.19 86 SER A O 1
ATOM 639 N N . ALA A 1 87 ? 12.698 -1.972 -12.179 1.00 97.44 87 ALA A N 1
ATOM 640 C CA . ALA A 1 87 ? 12.849 -0.585 -11.721 1.00 97.44 87 ALA A CA 1
ATOM 641 C C . ALA A 1 87 ? 14.310 -0.222 -11.454 1.00 97.44 87 ALA A C 1
ATOM 643 O O . ALA A 1 87 ? 14.770 0.835 -11.888 1.00 97.44 87 ALA A O 1
ATOM 644 N N . ALA A 1 88 ? 15.069 -1.105 -10.804 1.00 97.00 88 ALA A N 1
ATOM 645 C CA . ALA A 1 88 ? 16.496 -0.901 -10.586 1.00 97.00 88 ALA A CA 1
ATOM 646 C C . ALA A 1 88 ? 17.280 -0.835 -11.911 1.00 97.00 88 ALA A C 1
ATOM 648 O O . ALA A 1 88 ? 18.119 0.051 -12.076 1.00 97.00 88 ALA A O 1
ATOM 649 N N . ASN A 1 89 ? 16.973 -1.708 -12.876 1.00 98.06 89 ASN A N 1
ATOM 650 C CA . ASN A 1 89 ? 17.558 -1.699 -14.220 1.00 98.06 89 ASN A CA 1
ATOM 651 C C . ASN A 1 89 ? 17.261 -0.382 -14.953 1.00 98.06 89 ASN A C 1
ATOM 653 O O . ASN A 1 89 ? 18.174 0.252 -15.488 1.00 98.06 89 ASN A O 1
ATOM 657 N N . TYR A 1 90 ? 16.005 0.073 -14.923 1.00 97.81 90 TYR A N 1
ATOM 658 C CA . TYR A 1 90 ? 15.609 1.360 -15.489 1.00 97.81 90 TYR A CA 1
ATOM 659 C C . TYR A 1 90 ? 16.371 2.524 -14.851 1.00 97.81 90 TYR A C 1
ATOM 661 O O . TYR A 1 90 ? 17.008 3.307 -15.557 1.00 97.81 90 TYR A O 1
ATOM 669 N N . LEU A 1 91 ? 16.352 2.633 -13.521 1.00 97.69 91 LEU A N 1
ATOM 670 C CA . LEU A 1 91 ? 17.015 3.726 -12.809 1.00 97.69 91 LEU A CA 1
ATOM 671 C C . LEU A 1 91 ? 18.530 3.703 -13.042 1.00 97.69 91 LEU A C 1
ATOM 673 O O . LEU A 1 91 ? 19.137 4.745 -13.294 1.00 97.69 91 LEU A O 1
ATOM 677 N N . GLY A 1 92 ? 19.137 2.514 -13.014 1.00 97.69 92 GLY A N 1
ATOM 678 C CA . GLY A 1 92 ? 20.559 2.308 -13.268 1.00 97.69 92 GLY A CA 1
ATOM 679 C C . GLY A 1 92 ? 20.979 2.830 -14.640 1.00 97.69 92 GLY A C 1
ATOM 680 O O . GLY A 1 92 ? 21.899 3.644 -14.730 1.00 97.69 92 GLY A O 1
ATOM 681 N N . LYS A 1 93 ? 20.250 2.440 -15.693 1.00 96.75 93 LYS A N 1
ATOM 682 C CA . LYS A 1 93 ? 20.481 2.902 -17.072 1.00 96.75 93 LYS A CA 1
ATOM 683 C C . LYS A 1 93 ? 20.199 4.394 -17.278 1.00 96.75 93 LYS A C 1
ATOM 685 O O . LYS A 1 93 ? 20.755 4.981 -18.199 1.00 96.75 93 LYS A O 1
ATOM 690 N N . ASN A 1 94 ? 19.389 5.008 -16.417 1.00 96.50 94 ASN A N 1
ATOM 691 C CA . ASN A 1 94 ? 19.082 6.441 -16.447 1.00 96.50 94 ASN A CA 1
ATOM 692 C C . ASN A 1 94 ? 19.945 7.273 -15.477 1.00 96.50 94 ASN A C 1
ATOM 694 O O . ASN A 1 94 ? 19.614 8.414 -15.166 1.00 96.50 94 ASN A O 1
ATOM 698 N N . GLY A 1 95 ? 21.077 6.725 -15.021 1.00 96.00 95 GLY A N 1
ATOM 699 C CA . GLY A 1 95 ? 22.119 7.476 -14.318 1.00 96.00 95 GLY A CA 1
ATOM 700 C C . GLY A 1 95 ? 22.206 7.231 -12.814 1.00 96.00 95 GLY A C 1
ATOM 701 O O . GLY A 1 95 ? 23.192 7.654 -12.209 1.00 96.00 95 GLY A O 1
ATOM 702 N N . ALA A 1 96 ? 21.266 6.499 -12.202 1.00 96.06 96 ALA A N 1
ATOM 703 C CA . ALA A 1 96 ? 21.334 6.195 -10.769 1.00 96.06 96 ALA A CA 1
ATOM 704 C C . ALA A 1 96 ? 22.595 5.390 -10.412 1.00 96.06 96 ALA A C 1
ATOM 706 O O . ALA A 1 96 ? 23.222 5.656 -9.390 1.00 96.06 96 ALA A O 1
ATOM 707 N N . ALA A 1 97 ? 23.026 4.473 -11.289 1.00 94.75 97 ALA A N 1
ATOM 708 C CA . ALA A 1 97 ? 24.254 3.692 -11.106 1.00 94.75 97 ALA A CA 1
ATOM 709 C C . ALA A 1 97 ? 25.532 4.554 -11.126 1.00 94.75 97 ALA A C 1
ATOM 711 O O . ALA A 1 97 ? 26.568 4.140 -10.615 1.00 94.75 97 ALA A O 1
ATOM 712 N N . SER A 1 98 ? 25.459 5.760 -11.694 1.00 96.06 98 SER A N 1
ATOM 713 C CA . SER A 1 98 ? 26.553 6.737 -11.742 1.00 96.06 98 SER A CA 1
ATOM 714 C C . SER A 1 98 ? 26.407 7.847 -10.693 1.00 96.06 98 SER A C 1
ATOM 716 O O . SER A 1 98 ? 27.109 8.850 -10.771 1.00 96.06 98 SER A O 1
ATOM 718 N N . GLY A 1 99 ? 25.491 7.694 -9.729 1.00 94.38 99 GLY A N 1
ATOM 719 C CA . GLY A 1 99 ? 25.228 8.673 -8.668 1.00 94.38 99 GLY A CA 1
ATOM 720 C C . GLY A 1 99 ? 24.163 9.725 -9.003 1.00 94.38 99 GLY A C 1
ATOM 721 O O . GLY A 1 99 ? 23.751 10.469 -8.117 1.00 94.38 99 GLY A O 1
ATOM 722 N N . ASN A 1 100 ? 23.640 9.758 -10.233 1.00 96.19 100 ASN A N 1
ATOM 723 C CA . ASN A 1 100 ? 22.622 10.723 -10.670 1.00 96.19 100 ASN A CA 1
ATOM 724 C C . ASN A 1 100 ? 21.197 10.220 -10.370 1.00 96.19 100 ASN A C 1
ATOM 726 O O . ASN A 1 100 ? 20.366 10.080 -11.268 1.00 96.19 100 ASN A O 1
ATOM 730 N N . VAL A 1 101 ? 20.919 9.912 -9.100 1.00 95.50 101 VAL A N 1
ATOM 731 C CA . VAL A 1 101 ? 19.659 9.275 -8.672 1.00 95.50 101 VAL A CA 1
ATOM 732 C C . VAL A 1 101 ? 18.441 10.157 -8.953 1.00 95.50 101 VAL A C 1
ATOM 734 O O . VAL A 1 101 ? 17.454 9.671 -9.498 1.00 95.50 101 VAL A O 1
ATOM 737 N N . GLU A 1 102 ? 18.504 11.453 -8.646 1.00 96.06 102 GLU A N 1
ATOM 738 C CA . GLU A 1 102 ? 17.375 12.370 -8.865 1.00 96.06 102 GLU A CA 1
ATOM 739 C C . GLU A 1 102 ? 17.025 12.519 -10.349 1.00 96.06 102 GLU A C 1
ATOM 741 O O . GLU A 1 102 ? 15.850 12.534 -10.706 1.00 96.06 102 GLU A O 1
ATOM 746 N N . ALA A 1 103 ? 18.031 12.552 -11.231 1.00 95.38 103 ALA A N 1
ATOM 747 C CA . ALA A 1 103 ? 17.807 12.593 -12.673 1.00 95.38 103 ALA A CA 1
ATOM 748 C C . ALA A 1 103 ? 17.122 11.310 -13.170 1.00 95.38 103 ALA A C 1
ATOM 750 O O . ALA A 1 103 ? 16.173 11.387 -13.948 1.00 95.38 103 ALA A O 1
ATOM 751 N N . ALA A 1 104 ? 17.547 10.143 -12.677 1.00 97.00 104 ALA A N 1
ATOM 752 C CA . ALA A 1 104 ? 16.915 8.868 -13.004 1.00 97.00 104 ALA A CA 1
ATOM 753 C C . ALA A 1 104 ? 15.458 8.799 -12.514 1.00 97.00 104 ALA A C 1
ATOM 755 O O . ALA A 1 104 ? 14.581 8.335 -13.240 1.00 97.00 104 ALA A O 1
ATOM 756 N N . LEU A 1 105 ? 15.181 9.309 -11.309 1.00 96.44 105 LEU A N 1
ATOM 757 C CA . LEU A 1 105 ? 13.823 9.416 -10.766 1.00 96.44 105 LEU A CA 1
ATOM 758 C C . LEU A 1 105 ? 12.965 10.418 -11.545 1.00 96.44 105 LEU A C 1
ATOM 760 O O . LEU A 1 105 ? 11.774 10.180 -11.745 1.00 96.44 105 LEU A O 1
ATOM 764 N N . TYR A 1 106 ? 13.560 11.507 -12.037 1.00 95.38 106 TYR A N 1
ATOM 765 C CA . TYR A 1 106 ? 12.857 12.425 -12.924 1.00 95.38 106 TYR A CA 1
ATOM 766 C C . TYR A 1 106 ? 12.464 11.748 -14.237 1.00 95.38 106 TYR A C 1
ATOM 768 O O . TYR A 1 106 ? 11.371 11.998 -14.729 1.00 95.38 106 TYR A O 1
ATOM 776 N N . GLN A 1 107 ? 13.307 10.877 -14.800 1.00 93.94 107 GLN A N 1
ATOM 777 C CA . GLN A 1 107 ? 12.922 10.093 -15.981 1.00 93.94 107 GLN A CA 1
ATOM 778 C C . GLN A 1 107 ? 11.804 9.094 -15.665 1.00 93.94 107 GLN A C 1
ATOM 780 O O . GLN A 1 107 ? 10.941 8.857 -16.502 1.00 93.94 107 GLN A O 1
ATOM 785 N N . TYR A 1 108 ? 11.786 8.558 -14.443 1.00 93.75 108 TYR A N 1
ATOM 786 C CA . TYR A 1 108 ? 10.794 7.576 -14.013 1.00 93.75 108 TYR A CA 1
ATOM 787 C C . TYR A 1 108 ? 9.361 8.134 -13.974 1.00 93.75 108 TYR A C 1
ATOM 789 O O . TYR A 1 108 ? 8.437 7.470 -14.432 1.00 93.75 108 TYR A O 1
ATOM 797 N N . ASN A 1 109 ? 9.164 9.339 -13.420 1.00 92.88 109 ASN A N 1
ATOM 798 C CA . ASN A 1 109 ? 7.820 9.886 -13.155 1.00 92.88 109 ASN A CA 1
ATOM 799 C C . ASN A 1 109 ? 7.601 11.336 -13.638 1.00 92.88 109 ASN A C 1
ATOM 801 O O . ASN A 1 109 ? 6.471 11.809 -13.682 1.00 92.88 109 ASN A O 1
ATOM 805 N N . HIS A 1 110 ? 8.661 12.063 -14.004 1.00 92.38 110 HIS A N 1
ATOM 806 C CA . HIS A 1 110 ? 8.626 13.467 -14.448 1.00 92.38 110 HIS A CA 1
ATOM 807 C C . HIS A 1 110 ? 8.083 14.491 -13.430 1.00 92.38 110 HIS A C 1
ATOM 809 O O . HIS A 1 110 ? 7.736 15.614 -13.803 1.00 92.38 110 HIS A O 1
ATOM 815 N N . SER A 1 111 ? 8.073 14.161 -12.134 1.00 94.56 111 SER A N 1
ATOM 816 C CA . SER A 1 111 ? 7.612 15.049 -11.059 1.00 94.56 111 SER A CA 1
ATOM 817 C C . SER A 1 111 ? 8.713 15.349 -10.038 1.00 94.56 111 SER A C 1
ATOM 819 O O . SER A 1 111 ? 9.354 14.449 -9.503 1.00 94.56 111 SER A O 1
ATOM 821 N N . GLN A 1 112 ? 8.914 16.634 -9.729 1.00 95.00 112 GLN A N 1
ATOM 822 C CA . GLN A 1 112 ? 9.836 17.065 -8.668 1.00 95.00 112 GLN A CA 1
ATOM 823 C C . GLN A 1 112 ? 9.325 16.687 -7.273 1.00 95.00 112 GLN A C 1
ATOM 825 O O . GLN A 1 112 ? 10.107 16.323 -6.397 1.00 95.00 112 GLN A O 1
ATOM 830 N N . GLU A 1 113 ? 8.006 16.721 -7.078 1.00 94.69 113 GLU A N 1
ATOM 831 C CA . GLU A 1 113 ? 7.375 16.267 -5.838 1.00 94.69 113 GLU A CA 1
ATOM 832 C C . GLU A 1 113 ? 7.630 14.772 -5.625 1.00 94.69 113 GLU A C 1
ATOM 834 O O . GLU A 1 113 ? 8.075 14.369 -4.553 1.00 94.69 113 GLU A O 1
ATOM 839 N N . TYR A 1 114 ? 7.481 13.972 -6.684 1.00 94.12 114 TYR A N 1
ATOM 840 C CA . TYR A 1 114 ? 7.785 12.545 -6.653 1.00 94.12 114 TYR A CA 1
ATOM 841 C C . TYR A 1 114 ? 9.239 12.272 -6.250 1.00 94.12 114 TYR A C 1
ATOM 843 O O . TYR A 1 114 ? 9.493 11.440 -5.380 1.00 94.12 114 TYR A O 1
ATOM 851 N N . ILE A 1 115 ? 10.202 13.000 -6.829 1.00 96.19 115 ILE A N 1
ATOM 852 C CA . ILE A 1 115 ? 11.620 12.876 -6.453 1.00 96.19 115 ILE A CA 1
ATOM 853 C C . ILE A 1 115 ? 11.798 13.170 -4.967 1.00 96.19 115 ILE A C 1
ATOM 855 O O . ILE A 1 115 ? 12.421 12.377 -4.264 1.00 96.19 115 ILE A O 1
ATOM 859 N N . SER A 1 116 ? 11.228 14.275 -4.480 1.00 95.38 116 SER A N 1
ATOM 860 C CA . SER A 1 116 ? 11.321 14.659 -3.071 1.00 95.38 116 SER A CA 1
ATOM 861 C C . SER A 1 116 ? 10.772 13.566 -2.148 1.00 95.38 116 SER A C 1
ATOM 863 O O . SER A 1 116 ? 11.432 13.179 -1.180 1.00 95.38 116 SER A O 1
ATOM 865 N N . GLU A 1 117 ? 9.606 13.003 -2.471 1.00 94.50 117 GLU A N 1
ATOM 866 C CA . GLU A 1 117 ? 8.993 11.937 -1.681 1.00 94.50 117 GLU A CA 1
ATOM 867 C C . GLU A 1 117 ? 9.800 10.631 -1.722 1.00 94.50 117 GLU A C 1
ATOM 869 O O . GLU A 1 117 ? 10.036 10.013 -0.676 1.00 94.50 117 GLU A O 1
ATOM 874 N N . VAL A 1 118 ? 10.266 10.210 -2.903 1.00 94.94 118 VAL A N 1
ATOM 875 C CA . VAL A 1 118 ? 11.090 9.003 -3.045 1.00 94.94 118 VAL A CA 1
ATOM 876 C C . VAL A 1 118 ? 12.409 9.167 -2.300 1.00 94.94 118 VAL A C 1
ATOM 878 O O . VAL A 1 118 ? 12.788 8.264 -1.552 1.00 94.94 118 VAL A O 1
ATOM 881 N N . MET A 1 119 ? 13.088 10.307 -2.450 1.00 94.75 119 MET A N 1
ATOM 882 C CA . MET A 1 119 ? 14.368 10.576 -1.791 1.00 94.75 119 MET A CA 1
ATOM 883 C C . MET A 1 119 ? 14.220 10.675 -0.275 1.00 94.75 119 MET A C 1
ATOM 885 O O . MET A 1 119 ? 15.069 10.155 0.452 1.00 94.75 119 MET A O 1
ATOM 889 N N . LYS A 1 120 ? 13.111 11.239 0.220 1.00 92.12 120 LYS 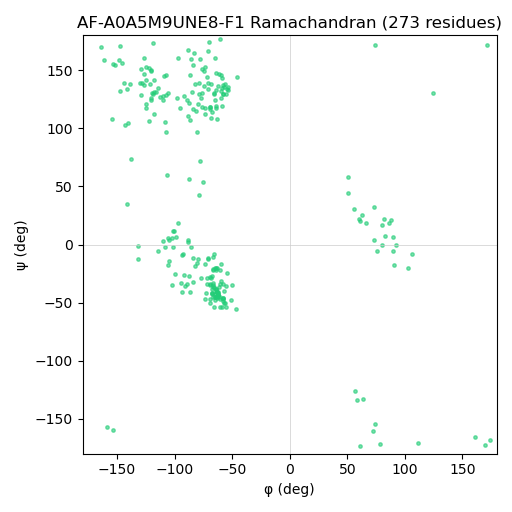A N 1
ATOM 890 C CA . LYS A 1 120 ? 12.772 11.221 1.647 1.00 92.12 120 LYS A CA 1
ATOM 891 C C . LYS A 1 120 ? 12.739 9.793 2.188 1.00 92.12 120 LYS A C 1
ATOM 893 O O . LYS A 1 120 ? 13.431 9.497 3.158 1.00 92.12 120 LYS A O 1
ATOM 898 N N . TYR A 1 121 ? 11.974 8.891 1.570 1.00 90.06 121 TYR A N 1
ATOM 899 C CA . TYR A 1 121 ? 11.907 7.504 2.047 1.00 90.06 121 TYR A CA 1
ATOM 900 C C . TYR A 1 121 ? 13.182 6.708 1.777 1.00 90.06 121 TYR A C 1
ATOM 902 O O . TYR A 1 121 ? 13.537 5.867 2.593 1.00 90.06 121 TYR A O 1
ATOM 910 N N . ALA A 1 122 ? 13.882 6.959 0.669 1.00 90.88 122 ALA A N 1
ATOM 911 C CA . ALA A 1 122 ? 15.170 6.328 0.398 1.00 90.88 122 ALA A CA 1
ATOM 912 C C . ALA A 1 122 ? 16.186 6.677 1.490 1.00 90.88 122 ALA A C 1
ATOM 914 O O . ALA A 1 122 ? 16.840 5.781 2.013 1.00 90.88 122 ALA A O 1
ATOM 915 N N . THR A 1 123 ? 16.245 7.953 1.883 1.00 90.06 123 THR A N 1
ATOM 916 C CA . THR A 1 123 ? 17.089 8.421 2.986 1.00 90.06 123 THR A CA 1
ATOM 917 C C . THR A 1 123 ? 16.686 7.726 4.275 1.00 90.06 123 THR A C 1
ATOM 919 O O . THR A 1 123 ? 17.522 7.049 4.852 1.00 90.06 123 THR A O 1
ATOM 922 N N . LEU A 1 124 ? 15.403 7.779 4.658 1.00 85.06 124 LEU A N 1
ATOM 923 C CA . LEU A 1 124 ? 14.900 7.116 5.867 1.00 85.06 124 LEU A CA 1
ATOM 924 C C . LEU A 1 124 ? 15.315 5.638 5.935 1.00 85.06 124 LEU A C 1
ATOM 926 O O . LEU A 1 124 ? 15.860 5.202 6.941 1.00 85.06 124 LEU A O 1
ATOM 930 N N . TYR A 1 125 ? 15.135 4.882 4.850 1.00 85.38 125 TYR A N 1
ATOM 931 C CA . TYR A 1 125 ? 15.473 3.455 4.820 1.00 85.38 125 TYR A CA 1
ATOM 932 C C . TYR A 1 125 ? 16.971 3.164 4.902 1.00 85.38 125 TYR A C 1
ATOM 934 O O . TYR A 1 125 ? 17.352 2.102 5.388 1.00 85.38 125 TYR A O 1
ATOM 942 N N . VAL A 1 126 ? 17.817 4.077 4.423 1.00 84.50 126 VAL A N 1
ATOM 943 C CA . VAL A 1 126 ? 19.276 3.918 4.456 1.00 84.50 126 VAL A CA 1
ATOM 944 C C . VAL A 1 126 ? 19.865 4.423 5.774 1.00 84.50 126 VAL A C 1
ATOM 946 O O . VAL A 1 126 ? 20.775 3.796 6.308 1.00 84.50 126 VAL A O 1
ATOM 949 N N . THR A 1 127 ? 19.374 5.548 6.298 1.00 84.00 127 THR A N 1
ATOM 950 C CA . THR A 1 127 ? 19.976 6.241 7.445 1.00 84.00 127 THR A CA 1
ATOM 951 C C . THR A 1 127 ? 19.375 5.832 8.779 1.00 84.00 127 THR A C 1
ATOM 953 O O . THR A 1 127 ? 20.111 5.696 9.750 1.00 84.00 127 THR A O 1
ATOM 956 N N . GLU A 1 128 ? 18.055 5.656 8.848 1.00 77.19 128 GLU A N 1
ATOM 957 C CA . GLU A 1 128 ? 17.360 5.272 10.087 1.00 77.19 128 GLU A CA 1
ATOM 958 C C . GLU A 1 128 ? 17.187 3.750 10.199 1.00 77.19 128 GLU A C 1
ATOM 960 O O . GLU A 1 128 ? 16.810 3.239 11.250 1.00 77.19 128 GLU A O 1
ATOM 965 N N . GLY A 1 129 ? 17.521 3.017 9.133 1.00 67.75 129 GLY A N 1
ATOM 966 C CA . GLY A 1 129 ? 17.363 1.573 9.056 1.00 67.75 129 GLY A CA 1
ATOM 967 C C . GLY A 1 129 ? 15.899 1.154 8.932 1.00 67.75 129 GLY A C 1
ATOM 968 O O . GLY A 1 129 ? 15.025 1.919 8.519 1.00 67.75 129 GLY A O 1
ATOM 969 N N . TYR A 1 130 ? 15.633 -0.107 9.251 1.00 69.00 130 TYR A N 1
ATOM 970 C CA . TYR A 1 130 ? 14.288 -0.658 9.308 1.00 69.00 130 TYR A CA 1
ATOM 971 C C . TYR A 1 130 ? 14.171 -1.569 10.525 1.00 69.00 130 TYR A C 1
ATOM 973 O O . TYR A 1 130 ? 15.055 -2.383 10.791 1.00 69.00 130 TYR A O 1
ATOM 981 N N . ASP A 1 131 ? 13.048 -1.468 11.228 1.00 68.00 131 ASP A N 1
ATOM 982 C CA . ASP A 1 131 ? 12.681 -2.447 12.240 1.00 68.00 131 ASP A CA 1
ATOM 983 C C . ASP A 1 131 ? 11.905 -3.568 11.559 1.00 68.00 131 ASP A C 1
ATOM 985 O O . ASP A 1 131 ? 10.773 -3.381 11.098 1.00 68.00 131 ASP A O 1
ATOM 989 N N . ALA A 1 132 ? 12.516 -4.749 11.476 1.00 65.62 132 ALA A N 1
ATOM 990 C CA . ALA A 1 132 ? 11.806 -5.933 11.028 1.00 65.62 132 ALA A CA 1
ATOM 991 C C . ALA A 1 132 ? 10.676 -6.232 12.022 1.00 65.62 132 ALA A C 1
ATOM 993 O O . ALA A 1 132 ? 10.905 -6.671 13.151 1.00 65.62 132 ALA A O 1
ATOM 994 N N . ILE A 1 133 ? 9.434 -5.996 11.604 1.00 62.94 133 ILE A N 1
ATOM 995 C CA . ILE A 1 133 ? 8.277 -6.393 12.397 1.00 62.94 133 ILE A CA 1
ATOM 996 C C . ILE A 1 133 ? 8.170 -7.907 12.282 1.00 62.94 133 ILE A C 1
ATOM 998 O O . ILE A 1 133 ? 7.950 -8.448 11.198 1.00 62.94 133 ILE A O 1
ATOM 1002 N N . THR A 1 134 ? 8.304 -8.604 13.409 1.00 64.94 134 THR A N 1
ATOM 1003 C CA . THR A 1 134 ? 7.933 -10.017 13.452 1.00 64.94 134 THR A CA 1
ATOM 1004 C C . THR A 1 134 ? 6.424 -10.091 13.310 1.00 64.94 134 THR A C 1
ATOM 1006 O O . THR A 1 134 ? 5.697 -9.708 14.225 1.00 64.94 134 THR A O 1
ATOM 1009 N N . ILE A 1 135 ? 5.957 -10.561 12.157 1.00 62.25 135 ILE A N 1
ATOM 1010 C CA . ILE A 1 135 ? 4.545 -10.860 11.945 1.00 62.25 135 ILE A CA 1
ATOM 1011 C C . ILE A 1 135 ? 4.240 -12.058 12.843 1.00 62.25 135 ILE A C 1
ATOM 1013 O O . ILE A 1 135 ? 4.813 -13.130 12.616 1.00 62.25 135 ILE A O 1
ATOM 1017 N N . PRO A 1 136 ? 3.400 -11.913 13.886 1.00 62.16 136 PRO A N 1
ATOM 1018 C CA . PRO A 1 136 ? 3.078 -13.047 14.733 1.00 62.16 136 PRO A CA 1
ATOM 1019 C C . PRO A 1 136 ? 2.476 -14.135 13.859 1.00 62.16 136 PRO A C 1
ATOM 1021 O O . PRO A 1 136 ? 1.669 -13.835 12.974 1.00 62.16 136 PRO A O 1
ATOM 1024 N N . GLN A 1 137 ? 2.880 -15.383 14.083 1.00 66.50 137 GLN A N 1
ATOM 1025 C CA . GLN A 1 137 ? 2.306 -16.489 13.332 1.00 66.50 137 GLN A CA 1
ATOM 1026 C C . GLN A 1 137 ? 0.781 -16.447 13.490 1.00 66.50 137 GLN A C 1
ATOM 1028 O O . GLN A 1 137 ? 0.299 -16.218 14.607 1.00 66.50 137 GLN A O 1
ATOM 1033 N N . PRO A 1 138 ? 0.018 -16.597 12.397 1.00 72.06 138 PRO A N 1
ATOM 1034 C CA . PRO A 1 138 ? -1.428 -16.602 12.489 1.00 72.06 138 PRO A CA 1
ATOM 1035 C C . PRO A 1 138 ? -1.880 -17.644 13.516 1.00 72.06 138 PRO A C 1
ATOM 1037 O O . PRO A 1 138 ? -1.380 -18.770 13.529 1.00 72.06 138 PRO A O 1
ATOM 1040 N N . GLY A 1 139 ? -2.835 -17.283 14.377 1.00 63.94 139 GLY A N 1
ATOM 1041 C CA . GLY A 1 139 ? -3.475 -18.248 15.266 1.00 63.94 139 GLY A CA 1
ATOM 1042 C C . GLY A 1 139 ? -4.180 -19.348 14.466 1.00 63.94 139 GLY A C 1
ATOM 1043 O O . GLY A 1 139 ? -4.279 -19.287 13.241 1.00 63.94 139 GLY A O 1
ATOM 1044 N N . LYS A 1 140 ? -4.764 -20.344 15.142 1.00 65.19 140 LYS A N 1
ATOM 1045 C CA . LYS A 1 140 ? -5.478 -21.453 14.466 1.00 65.19 140 LYS A CA 1
ATOM 1046 C C . LYS A 1 140 ? -6.585 -20.988 13.505 1.00 65.19 140 LYS A C 1
ATOM 1048 O O . LYS A 1 140 ? -6.925 -21.709 12.575 1.00 65.19 140 LYS A O 1
ATOM 1053 N N . ALA A 1 141 ? -7.132 -19.789 13.717 1.00 71.62 141 ALA A N 1
ATOM 1054 C CA . ALA A 1 141 ? -8.138 -19.170 12.852 1.00 71.62 141 ALA A CA 1
ATOM 1055 C C . ALA A 1 141 ? -7.551 -18.336 11.686 1.00 71.62 141 ALA A C 1
ATOM 1057 O O . ALA A 1 141 ? -8.297 -17.727 10.916 1.00 71.62 141 ALA A O 1
ATOM 1058 N N . GLY A 1 142 ? -6.224 -18.284 11.549 1.00 83.75 142 GLY A N 1
ATOM 1059 C CA . GLY A 1 142 ? -5.516 -17.539 10.510 1.00 83.75 142 GLY A CA 1
ATOM 1060 C C . GLY A 1 142 ? -5.367 -16.039 10.782 1.00 83.75 142 GLY A C 1
ATOM 1061 O O . GLY A 1 142 ? -5.082 -15.302 9.844 1.00 83.75 142 GLY A O 1
ATOM 1062 N N . PHE A 1 143 ? -5.567 -15.588 12.025 1.00 90.31 143 PHE A N 1
ATOM 1063 C CA . PHE A 1 143 ? -5.420 -14.188 12.436 1.00 90.31 143 PHE A CA 1
ATOM 1064 C C . PHE A 1 143 ? -4.233 -14.023 13.385 1.00 90.31 143 PHE A C 1
ATOM 1066 O O . PHE A 1 143 ? -4.133 -14.703 14.405 1.00 90.31 143 PHE A O 1
ATOM 1073 N N . SER A 1 144 ? -3.337 -13.102 13.062 1.00 90.25 144 SER A N 1
ATOM 1074 C CA . SER A 1 144 ? -2.194 -12.722 13.887 1.00 90.25 144 SER A CA 1
ATOM 1075 C C . SER A 1 144 ? -2.590 -11.649 14.894 1.00 90.25 144 SER A C 1
ATOM 1077 O O . SER A 1 144 ? -3.392 -10.760 14.597 1.00 90.25 144 SER A O 1
ATOM 1079 N N . ARG A 1 145 ? -2.003 -11.675 16.090 1.00 90.44 145 ARG A N 1
ATOM 1080 C CA . ARG A 1 145 ? -2.202 -10.600 17.067 1.00 90.44 145 ARG A CA 1
ATOM 1081 C C . ARG A 1 145 ? -1.616 -9.286 16.531 1.00 90.44 145 ARG A C 1
ATOM 1083 O O . ARG A 1 145 ? -0.433 -9.262 16.213 1.00 90.44 145 ARG A O 1
ATOM 1090 N N . PRO A 1 146 ? -2.389 -8.189 16.445 1.00 89.12 146 PRO A N 1
ATOM 1091 C CA . PRO A 1 146 ? -1.894 -6.960 15.826 1.00 89.12 146 PRO A CA 1
ATOM 1092 C C . PRO A 1 146 ? -0.856 -6.233 16.688 1.00 89.12 146 PRO A C 1
ATOM 1094 O O . PRO A 1 146 ? 0.016 -5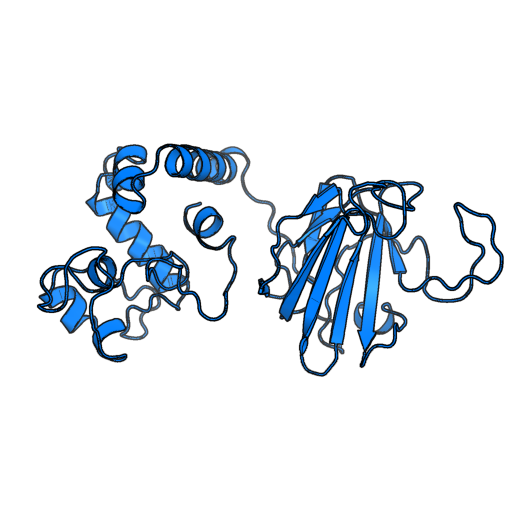.563 16.156 1.00 89.12 146 PRO A O 1
ATOM 1097 N N . VAL A 1 147 ? -0.912 -6.371 18.017 1.00 89.56 147 VAL A N 1
ATOM 1098 C CA . VAL A 1 147 ? 0.076 -5.786 18.937 1.00 89.56 147 VAL A CA 1
ATOM 1099 C C . VAL A 1 147 ? 0.366 -6.764 20.069 1.00 89.56 147 VAL A C 1
ATOM 1101 O O . VAL A 1 147 ? -0.557 -7.284 20.699 1.00 89.56 147 VAL A O 1
ATOM 1104 N N . ASN A 1 148 ? 1.643 -6.970 20.394 1.00 86.19 148 ASN A N 1
ATOM 1105 C CA . ASN A 1 148 ? 2.066 -7.763 21.553 1.00 86.19 148 ASN A CA 1
ATOM 1106 C C . ASN A 1 148 ? 1.968 -6.985 22.886 1.00 86.19 148 ASN A C 1
ATOM 1108 O O . ASN A 1 148 ? 2.878 -7.003 23.709 1.00 86.19 148 ASN A O 1
ATOM 1112 N N . GLY A 1 149 ? 0.881 -6.237 23.069 1.00 87.50 149 GLY A N 1
ATOM 1113 C CA . GLY A 1 149 ? 0.586 -5.492 24.291 1.00 87.50 149 GLY A CA 1
ATOM 1114 C C . GLY A 1 149 ? -0.349 -6.248 25.225 1.00 87.50 149 GLY A C 1
ATOM 1115 O O . GLY A 1 149 ? -1.078 -7.142 24.790 1.00 87.50 149 GLY A O 1
ATOM 1116 N N . GLN A 1 150 ? -0.372 -5.877 26.505 1.00 91.75 150 GLN A N 1
ATOM 1117 C CA . GLN A 1 150 ? -1.344 -6.416 27.460 1.00 91.75 150 GLN A CA 1
ATOM 1118 C C . GLN A 1 150 ? -2.779 -6.076 27.036 1.00 91.75 150 GLN A C 1
ATOM 1120 O O . GLN A 1 150 ? -3.032 -5.014 26.468 1.00 91.75 150 GLN A O 1
ATOM 1125 N N . VAL A 1 151 ? -3.721 -6.976 27.327 1.00 92.44 151 VAL A N 1
ATOM 1126 C CA . VAL A 1 151 ? -5.153 -6.687 27.172 1.00 92.44 151 VAL A CA 1
ATOM 1127 C C . VAL A 1 151 ? -5.568 -5.745 28.297 1.00 92.44 151 VAL A C 1
ATOM 1129 O O . VAL A 1 151 ? -5.559 -6.145 29.458 1.00 92.44 151 VAL A O 1
ATOM 1132 N N . THR A 1 152 ? -5.920 -4.508 27.960 1.00 89.69 152 THR A N 1
ATOM 1133 C CA . THR A 1 152 ? -6.376 -3.500 28.930 1.00 89.69 152 THR A CA 1
ATOM 1134 C C . THR A 1 152 ? -7.892 -3.513 29.093 1.00 89.69 152 THR A C 1
ATOM 1136 O O . THR A 1 152 ? -8.398 -3.177 30.162 1.00 89.69 152 THR A O 1
ATOM 1139 N N . SER A 1 153 ? -8.627 -3.949 28.063 1.00 88.31 153 SER A N 1
ATOM 1140 C CA . SER A 1 153 ? -10.077 -4.144 28.118 1.00 88.31 153 SER A CA 1
ATOM 1141 C C . SER A 1 153 ? -10.524 -5.308 27.233 1.00 88.31 153 SER A C 1
ATOM 1143 O O . SER A 1 153 ? -10.124 -5.413 26.075 1.00 88.31 153 SER A O 1
ATOM 1145 N N . GLY A 1 154 ? -11.360 -6.197 27.777 1.00 88.19 154 GLY A N 1
ATOM 1146 C CA . GLY A 1 154 ? -11.911 -7.351 27.058 1.00 88.19 154 GLY A CA 1
ATOM 1147 C C . GLY A 1 154 ? -13.213 -7.041 26.311 1.00 88.19 154 GLY A C 1
ATOM 1148 O O . GLY A 1 154 ? -13.840 -6.010 26.544 1.00 88.19 154 GLY A O 1
ATOM 1149 N N . PHE A 1 155 ? -13.630 -7.958 25.437 1.00 89.12 155 PHE A N 1
ATOM 1150 C CA . PHE A 1 155 ? -14.919 -7.906 24.739 1.00 89.12 155 PHE A CA 1
ATOM 1151 C C . PHE A 1 155 ? -16.090 -8.201 25.689 1.00 89.12 155 PHE A C 1
ATOM 1153 O O . PHE A 1 155 ? -15.993 -9.094 26.532 1.00 89.12 155 PHE A O 1
ATOM 1160 N N . GLY A 1 156 ? -17.225 -7.526 25.490 1.00 84.12 156 GLY A N 1
ATOM 1161 C CA . GLY A 1 156 ? -18.471 -7.786 26.217 1.00 84.12 156 GLY A CA 1
ATOM 1162 C C . GLY A 1 156 ? -18.893 -6.669 27.180 1.00 84.12 156 GLY A C 1
ATOM 1163 O O . GLY A 1 156 ? -18.347 -5.567 27.136 1.00 84.12 156 GLY A O 1
ATOM 1164 N N . PRO A 1 157 ? -19.921 -6.904 28.016 1.00 75.44 157 PRO A N 1
ATOM 1165 C CA . PRO A 1 157 ? -20.520 -5.874 28.863 1.00 75.44 157 PRO A CA 1
ATOM 1166 C C . PRO A 1 157 ? -19.502 -5.235 29.805 1.00 75.44 157 PRO A C 1
ATOM 1168 O O . PRO A 1 157 ? -18.805 -5.932 30.541 1.00 75.44 157 PRO A O 1
ATOM 1171 N N . ARG A 1 158 ? -19.452 -3.901 29.823 1.00 71.06 158 ARG A N 1
ATOM 1172 C CA . ARG A 1 158 ? -18.663 -3.147 30.800 1.00 71.06 158 ARG A CA 1
ATOM 1173 C C . ARG A 1 158 ? -19.330 -1.824 31.149 1.00 71.06 158 ARG A C 1
ATOM 1175 O O . ARG A 1 158 ? -20.295 -1.405 30.511 1.00 71.06 158 ARG A O 1
ATOM 1182 N N . THR A 1 159 ? -18.796 -1.160 32.165 1.00 70.19 159 THR A N 1
ATOM 1183 C CA . THR A 1 159 ? -19.057 0.263 32.385 1.00 70.19 159 THR A CA 1
ATOM 1184 C C . THR A 1 159 ? -18.211 1.065 31.396 1.00 70.19 159 THR A C 1
ATOM 1186 O O . THR A 1 159 ? -17.000 0.853 31.279 1.00 70.19 159 THR A O 1
ATOM 1189 N N . HIS A 1 160 ? -18.844 1.945 30.623 1.00 63.22 160 HIS A N 1
ATOM 1190 C CA . HIS A 1 160 ? -18.174 2.769 29.624 1.00 63.22 160 HIS A CA 1
ATOM 1191 C C . HIS A 1 160 ? -17.217 3.749 30.320 1.00 63.22 160 HIS A C 1
ATOM 1193 O O . HIS A 1 160 ? -17.629 4.434 31.255 1.00 63.22 160 HIS A O 1
ATOM 1199 N N . PRO A 1 161 ? -15.945 3.862 29.896 1.00 63.88 161 PRO A N 1
ATOM 1200 C CA . PRO A 1 161 ? -14.905 4.461 30.728 1.00 63.88 161 PRO A CA 1
ATOM 1201 C C . PRO A 1 161 ? -14.924 5.995 30.653 1.00 63.88 161 PRO A C 1
ATOM 1203 O O . PRO A 1 161 ? -14.385 6.664 31.522 1.00 63.88 161 PRO A O 1
ATOM 1206 N N . VAL A 1 162 ? -15.564 6.544 29.613 1.00 65.38 162 VAL A N 1
ATOM 1207 C CA . VAL A 1 162 ? -15.661 7.979 29.328 1.00 65.38 162 VAL A CA 1
ATOM 1208 C C . VAL A 1 162 ? -17.027 8.532 29.738 1.00 65.38 162 VAL A C 1
ATOM 1210 O O . VAL A 1 162 ? -17.119 9.665 30.187 1.00 65.38 162 VAL A O 1
ATOM 1213 N N . THR A 1 163 ? -18.099 7.745 29.589 1.00 69.38 163 THR A N 1
ATOM 1214 C CA . THR A 1 163 ? -19.482 8.204 29.854 1.00 69.38 163 THR A CA 1
ATOM 1215 C C . THR A 1 163 ? -20.051 7.662 31.164 1.00 69.38 163 THR A C 1
ATOM 1217 O O . THR A 1 163 ? -21.081 8.150 31.610 1.00 69.38 163 THR A O 1
ATOM 1220 N N . GLY A 1 164 ? -19.420 6.653 31.778 1.00 67.94 164 GLY A N 1
ATOM 1221 C CA . GLY A 1 164 ? -19.920 5.997 32.991 1.00 67.94 164 GLY A CA 1
ATOM 1222 C C . GLY A 1 164 ? -21.131 5.082 32.768 1.00 67.94 164 GLY A C 1
ATOM 1223 O O . GLY A 1 164 ? -21.659 4.530 33.728 1.00 67.94 164 GLY A O 1
ATOM 1224 N N . GLU A 1 165 ? -21.576 4.896 31.521 1.00 68.19 165 GLU A N 1
ATOM 1225 C CA . GLU A 1 165 ? -22.736 4.062 31.188 1.00 68.19 165 GLU A CA 1
ATOM 1226 C C . GLU A 1 165 ? -22.482 2.593 31.539 1.00 68.19 165 GLU A C 1
ATOM 1228 O O . GLU A 1 165 ? -21.602 1.945 30.970 1.00 68.19 165 GLU A O 1
ATOM 1233 N N . VAL A 1 166 ? -23.271 2.048 32.461 1.00 61.56 166 VAL A N 1
ATOM 1234 C CA . VAL A 1 166 ? -23.201 0.639 32.855 1.00 61.56 166 VAL A CA 1
ATOM 1235 C C . VAL A 1 166 ? -23.907 -0.223 31.811 1.00 61.56 166 VAL A C 1
ATOM 1237 O O . VAL A 1 166 ? -25.051 0.039 31.449 1.00 61.56 166 VAL A O 1
ATOM 1240 N N . GLY A 1 167 ? -23.239 -1.278 31.343 1.00 58.19 167 GLY A N 1
ATOM 1241 C CA . GLY A 1 167 ? -23.842 -2.291 30.472 1.00 58.19 167 GLY A CA 1
ATOM 1242 C C . GLY A 1 167 ? -23.677 -2.039 28.974 1.00 58.19 167 GLY A C 1
ATOM 1243 O O . GLY A 1 167 ? -24.095 -2.884 28.184 1.00 58.19 167 GLY A O 1
ATOM 1244 N N . LYS A 1 168 ? -23.023 -0.943 28.561 1.00 64.94 168 LYS A N 1
ATOM 1245 C CA . LYS A 1 168 ? -22.657 -0.747 27.153 1.00 64.94 168 LYS A CA 1
ATOM 1246 C C . LYS A 1 168 ? -21.569 -1.762 26.775 1.00 64.94 168 LYS A C 1
ATOM 1248 O O . LYS A 1 168 ? -20.498 -1.756 27.390 1.00 64.94 168 LYS A O 1
ATOM 1253 N N . PRO A 1 169 ? -21.820 -2.661 25.807 1.00 76.06 169 PRO A N 1
ATOM 1254 C CA . PRO A 1 169 ? -20.856 -3.689 25.464 1.00 76.06 169 PRO A CA 1
ATOM 1255 C C . PRO A 1 169 ? -19.623 -3.068 24.815 1.00 76.06 169 PRO A C 1
ATOM 1257 O O . PRO A 1 169 ? -19.713 -2.175 23.973 1.00 76.06 169 PRO A O 1
ATOM 1260 N N . HIS A 1 170 ? -18.462 -3.568 25.215 1.00 84.25 170 HIS A N 1
ATOM 1261 C CA . HIS A 1 170 ? -17.233 -3.365 24.489 1.00 84.25 170 HIS A CA 1
ATOM 1262 C C . HIS A 1 170 ? -17.218 -4.275 23.273 1.00 84.25 170 HIS A C 1
ATOM 1264 O O . HIS A 1 170 ? -17.270 -5.499 23.384 1.00 84.25 170 HIS A O 1
ATOM 1270 N N . GLU A 1 171 ? -17.173 -3.651 22.112 1.00 90.50 171 GLU A N 1
ATOM 1271 C CA . GLU A 1 171 ? -17.381 -4.301 20.827 1.00 90.50 171 GLU A CA 1
ATOM 1272 C C . GLU A 1 171 ? -16.092 -4.871 20.208 1.00 90.50 171 GLU A C 1
ATOM 1274 O O . GLU A 1 171 ? -16.122 -5.452 19.123 1.00 90.50 171 GLU A O 1
ATOM 1279 N N . GLY A 1 172 ? -14.985 -4.772 20.944 1.00 92.75 172 GLY A N 1
ATOM 1280 C CA . GLY A 1 172 ? -13.663 -5.255 20.574 1.00 92.75 172 GLY A CA 1
ATOM 1281 C C . GLY A 1 172 ? -12.818 -5.579 21.804 1.00 92.75 172 GLY A C 1
ATOM 1282 O O . GLY A 1 172 ? -13.337 -5.808 22.897 1.00 92.75 172 GLY A O 1
ATOM 1283 N N . VAL A 1 173 ? -11.505 -5.620 21.613 1.00 94.31 173 VAL A N 1
ATOM 1284 C CA . VAL A 1 173 ? -10.496 -5.796 22.661 1.00 94.31 173 VAL A CA 1
ATOM 1285 C C . VAL A 1 173 ? -9.487 -4.668 22.553 1.00 94.31 173 VAL A C 1
ATOM 1287 O O . VAL A 1 173 ? -9.031 -4.354 21.454 1.00 94.31 173 VAL A O 1
ATOM 1290 N N . ASP A 1 174 ? -9.111 -4.115 23.701 1.00 95.38 174 ASP A N 1
ATOM 1291 C CA . ASP A 1 174 ? -8.111 -3.060 23.783 1.00 95.38 174 ASP A CA 1
ATOM 1292 C C . ASP A 1 174 ? -6.753 -3.664 24.139 1.00 95.38 174 ASP A C 1
ATOM 1294 O O . ASP A 1 174 ? -6.609 -4.377 25.140 1.00 95.38 174 ASP A O 1
ATOM 1298 N N . PHE A 1 175 ? -5.750 -3.369 23.316 1.00 95.19 175 PHE A N 1
ATOM 1299 C CA . PHE A 1 175 ? -4.359 -3.747 23.540 1.00 95.19 175 PHE A CA 1
ATOM 1300 C C . PHE A 1 175 ? -3.528 -2.511 23.869 1.00 95.19 175 PHE A C 1
ATOM 1302 O O . PHE A 1 175 ? -3.526 -1.546 23.105 1.00 95.19 175 PHE A O 1
ATOM 1309 N N . ALA A 1 176 ? -2.783 -2.546 24.974 1.00 95.19 176 ALA A N 1
ATOM 1310 C CA . ALA A 1 176 ? -1.826 -1.493 25.298 1.00 95.19 176 ALA A CA 1
ATOM 1311 C C . ALA A 1 176 ? -0.785 -1.348 24.178 1.00 95.19 176 ALA A C 1
ATOM 1313 O O . ALA A 1 176 ? -0.231 -2.342 23.709 1.00 95.19 176 ALA A O 1
ATOM 1314 N N . CYS A 1 177 ? -0.486 -0.119 23.773 1.00 94.31 177 CYS A N 1
ATOM 1315 C CA . CYS A 1 177 ? 0.589 0.154 22.827 1.00 94.31 177 CYS A CA 1
ATOM 1316 C C . CYS A 1 177 ? 1.172 1.550 23.038 1.00 94.31 177 CYS A C 1
ATOM 1318 O O . CYS A 1 177 ? 0.512 2.451 23.559 1.00 94.31 177 CYS A O 1
ATOM 1320 N N . SER A 1 178 ? 2.433 1.722 22.650 1.00 94.81 178 SER A N 1
ATOM 1321 C CA . SER A 1 178 ? 3.100 3.025 22.684 1.00 94.81 178 SER A CA 1
ATOM 1322 C C . SER A 1 178 ? 2.600 3.908 21.543 1.00 94.81 178 SER A C 1
ATOM 1324 O O . SER A 1 178 ? 2.274 3.406 20.469 1.00 94.81 178 SER A O 1
ATOM 1326 N N . HIS A 1 179 ? 2.573 5.229 21.736 1.00 95.81 179 HIS A N 1
ATOM 1327 C CA . HIS A 1 179 ? 2.235 6.157 20.653 1.00 95.81 179 HIS A CA 1
ATOM 1328 C C . HIS A 1 179 ? 3.126 5.910 19.426 1.00 95.81 179 HIS A C 1
ATOM 1330 O O . HIS A 1 179 ? 4.339 5.770 19.563 1.00 95.81 179 HIS A O 1
ATOM 1336 N N . GLY A 1 180 ? 2.525 5.843 18.240 1.00 91.44 180 GLY A N 1
ATOM 1337 C CA . GLY A 1 180 ? 3.229 5.594 16.981 1.00 91.44 180 GLY A CA 1
ATOM 1338 C C . GLY A 1 180 ? 3.668 4.142 16.758 1.00 91.44 180 GLY A C 1
ATOM 1339 O O . GLY A 1 180 ? 4.122 3.831 15.660 1.00 91.44 180 GLY A O 1
ATOM 1340 N N . GLN A 1 181 ? 3.499 3.239 17.736 1.00 92.19 181 GLN A N 1
ATOM 1341 C CA . GLN A 1 181 ? 3.811 1.818 17.558 1.00 92.19 181 GLN A CA 1
ATOM 1342 C C . GLN A 1 181 ? 3.055 1.260 16.349 1.00 92.19 181 GLN A C 1
ATOM 1344 O O . GLN A 1 181 ? 1.845 1.450 16.229 1.00 92.19 181 GLN A O 1
ATOM 1349 N N . LEU A 1 182 ? 3.772 0.582 15.453 1.00 92.38 182 LEU A N 1
ATOM 1350 C CA . LEU A 1 182 ? 3.226 0.116 14.181 1.00 92.38 182 LEU A CA 1
ATOM 1351 C C . LEU A 1 182 ? 2.114 -0.916 14.404 1.00 92.38 182 LEU A C 1
ATOM 1353 O O . LEU A 1 182 ? 2.277 -1.857 15.182 1.00 92.38 182 LEU A O 1
ATOM 1357 N N . ILE A 1 183 ? 0.994 -0.728 13.705 1.00 94.81 183 ILE A N 1
ATOM 1358 C CA . ILE A 1 183 ? -0.187 -1.592 13.759 1.00 94.81 183 ILE A CA 1
ATOM 1359 C C . ILE A 1 183 ? -0.281 -2.398 12.455 1.00 94.81 183 ILE A C 1
ATOM 1361 O O . ILE A 1 183 ? -0.763 -1.871 11.447 1.00 94.81 183 ILE A O 1
ATOM 1365 N N . PRO A 1 184 ? 0.201 -3.651 12.430 1.00 93.19 184 PRO A N 1
ATOM 1366 C CA . PRO A 1 184 ? 0.067 -4.540 11.283 1.00 93.19 184 PRO A CA 1
ATOM 1367 C C . PRO A 1 184 ? -1.356 -5.084 11.092 1.00 93.19 184 PRO A C 1
ATOM 1369 O O . PRO A 1 184 ? -2.110 -5.292 12.048 1.00 93.19 184 PRO A O 1
ATOM 1372 N N . ALA A 1 185 ? -1.690 -5.404 9.842 1.00 94.31 185 ALA A N 1
ATOM 1373 C CA . ALA A 1 185 ? -2.857 -6.196 9.489 1.00 94.31 185 ALA A CA 1
ATOM 1374 C C . ALA A 1 185 ? -2.753 -7.603 10.098 1.00 94.31 185 ALA A C 1
ATOM 1376 O O . ALA A 1 185 ? -1.717 -8.263 10.047 1.00 94.31 185 ALA A O 1
ATOM 1377 N N . SER A 1 186 ? -3.859 -8.074 10.661 1.00 93.88 186 SER A N 1
ATOM 1378 C CA . SER A 1 186 ? -3.957 -9.356 11.368 1.00 93.88 186 SER A CA 1
ATOM 1379 C C . SER A 1 186 ? -4.019 -10.527 10.389 1.00 93.88 186 SER A C 1
ATOM 1381 O O . SER A 1 186 ? -3.584 -11.630 10.699 1.00 93.88 186 SER A O 1
ATOM 1383 N N . LYS A 1 187 ? -4.556 -10.291 9.193 1.00 93.06 187 LYS A N 1
ATOM 1384 C CA . LYS A 1 187 ? -4.719 -11.284 8.136 1.00 93.06 187 LYS A CA 1
ATOM 1385 C C . LYS A 1 187 ? -4.723 -10.573 6.787 1.00 93.06 187 LYS A C 1
ATOM 1387 O O . LYS A 1 187 ? -5.069 -9.393 6.725 1.00 93.06 187 LYS A O 1
ATOM 1392 N N . ALA A 1 188 ? -4.358 -11.289 5.727 1.00 91.88 188 ALA A N 1
ATOM 1393 C CA . ALA A 1 188 ? -4.449 -10.759 4.373 1.00 91.88 188 ALA A CA 1
ATOM 1394 C C . ALA A 1 188 ? -5.897 -10.376 4.016 1.00 91.88 188 ALA A C 1
ATOM 1396 O O . ALA A 1 188 ? -6.840 -11.015 4.491 1.00 91.88 188 ALA A O 1
ATOM 1397 N N . GLY A 1 189 ? -6.080 -9.329 3.219 1.00 94.19 189 GLY A N 1
ATOM 1398 C CA . GLY A 1 189 ? -7.400 -8.848 2.821 1.00 94.19 189 GLY A CA 1
ATOM 1399 C C . GLY A 1 189 ? -7.364 -7.494 2.121 1.00 94.19 189 GLY A C 1
ATOM 1400 O O . GLY A 1 189 ? -6.296 -6.955 1.854 1.00 94.19 189 GLY A O 1
ATOM 1401 N N . LYS A 1 190 ? -8.544 -6.929 1.869 1.00 95.31 190 LYS A N 1
ATOM 1402 C CA . LYS A 1 190 ? -8.740 -5.636 1.214 1.00 95.31 190 LYS A CA 1
ATOM 1403 C C . LYS A 1 190 ? -9.157 -4.571 2.217 1.00 95.31 190 LYS A C 1
ATOM 1405 O O . LYS A 1 190 ? -10.109 -4.754 2.972 1.00 95.31 190 LYS A O 1
ATOM 1410 N N . VAL A 1 191 ? -8.500 -3.421 2.209 1.00 96.81 191 VAL A N 1
ATOM 1411 C CA . VAL A 1 191 ? -8.882 -2.273 3.032 1.00 96.81 191 VAL A CA 1
ATOM 1412 C C . VAL A 1 191 ? -10.201 -1.696 2.512 1.00 96.81 191 VAL A C 1
ATOM 1414 O O . VAL A 1 191 ? -10.286 -1.227 1.378 1.00 96.81 191 VAL A O 1
ATOM 1417 N N . ILE A 1 192 ? -11.240 -1.713 3.346 1.00 97.56 192 ILE A N 1
ATOM 1418 C CA . ILE A 1 192 ? -12.590 -1.227 3.006 1.00 97.56 192 ILE A CA 1
ATOM 1419 C C . ILE A 1 192 ? -12.934 0.111 3.666 1.00 97.56 192 ILE A C 1
ATOM 1421 O O . ILE A 1 192 ? -13.856 0.788 3.224 1.00 97.56 192 ILE A O 1
ATOM 1425 N N . MET A 1 193 ? -12.200 0.507 4.710 1.00 97.75 193 MET A N 1
ATOM 1426 C CA . MET A 1 193 ? -12.284 1.829 5.343 1.00 97.75 193 MET A CA 1
ATOM 1427 C C . MET A 1 193 ? -10.885 2.256 5.784 1.00 97.75 193 MET A C 1
ATOM 1429 O O . MET A 1 193 ? -10.149 1.437 6.328 1.00 97.75 193 MET A O 1
ATOM 1433 N N . ALA A 1 194 ? -10.538 3.526 5.587 1.00 97.50 194 ALA A N 1
ATOM 1434 C CA . ALA A 1 194 ? -9.309 4.131 6.090 1.00 97.50 194 ALA A CA 1
ATOM 1435 C C . ALA A 1 194 ? -9.529 5.642 6.248 1.00 97.50 194 ALA A C 1
ATOM 1437 O O . ALA A 1 194 ? -9.649 6.358 5.255 1.00 97.50 194 ALA A O 1
ATOM 1438 N N . GLY A 1 195 ? -9.629 6.128 7.485 1.00 97.12 195 GLY A N 1
ATOM 1439 C CA . GLY A 1 195 ? -9.790 7.556 7.754 1.00 97.12 195 GLY A CA 1
ATOM 1440 C C . GLY A 1 195 ? -10.330 7.860 9.146 1.00 97.12 195 GLY A C 1
ATOM 1441 O O . GLY A 1 195 ? -10.369 7.002 10.025 1.00 97.12 195 GLY A O 1
ATOM 1442 N N . TRP A 1 196 ? -10.767 9.103 9.336 1.00 97.00 196 TRP A N 1
ATOM 1443 C CA . TRP A 1 196 ? -11.528 9.508 10.515 1.00 97.00 196 TRP A CA 1
ATOM 1444 C C . TRP A 1 196 ? -12.958 8.980 10.432 1.00 97.00 196 TRP A C 1
ATOM 1446 O O . TRP A 1 196 ? -13.602 9.107 9.393 1.00 97.00 196 TRP A O 1
ATOM 1456 N N . GLN A 1 197 ? -13.480 8.443 11.535 1.00 95.50 197 GLN A N 1
ATOM 1457 C CA . GLN A 1 197 ? -14.911 8.147 11.631 1.00 95.50 197 GLN A CA 1
ATOM 1458 C C . GLN A 1 197 ? -15.754 9.426 11.523 1.00 95.50 197 GLN A C 1
ATOM 1460 O O . GLN A 1 197 ? -16.752 9.442 10.810 1.00 95.50 197 GLN A O 1
ATOM 1465 N N . ASP A 1 198 ? -15.342 10.483 12.223 1.00 93.94 198 ASP A N 1
ATOM 1466 C CA . ASP A 1 198 ? -15.932 11.816 12.144 1.00 93.94 198 ASP A CA 1
ATOM 1467 C C . ASP A 1 198 ? -14.811 12.854 12.261 1.00 93.94 198 ASP A C 1
ATOM 1469 O O . ASP A 1 198 ? -14.290 13.117 13.346 1.00 93.94 198 ASP A O 1
ATOM 1473 N N . ALA A 1 199 ? -14.419 13.438 11.129 1.00 91.19 199 ALA A N 1
ATOM 1474 C CA . ALA A 1 199 ? -13.369 14.455 11.095 1.00 91.19 199 ALA A CA 1
ATOM 1475 C C . ALA A 1 199 ? -13.780 15.761 11.802 1.00 91.19 199 ALA A C 1
ATOM 1477 O O . ALA A 1 199 ? -12.911 16.528 12.211 1.00 91.19 199 ALA A O 1
ATOM 1478 N N . SER A 1 200 ? -15.084 16.012 11.976 1.00 93.75 200 SER A N 1
ATOM 1479 C CA . SER A 1 200 ? -15.588 17.174 12.717 1.00 93.75 200 SER A CA 1
ATOM 1480 C C . SER A 1 200 ? -15.568 16.963 14.233 1.00 93.75 200 SER A C 1
ATOM 1482 O O . SER A 1 200 ? -15.649 17.928 14.995 1.00 93.75 200 SER A O 1
ATOM 1484 N N . ASN A 1 201 ? -15.423 15.712 14.685 1.00 91.31 201 ASN A N 1
ATOM 1485 C CA . ASN A 1 201 ? -15.348 15.362 16.096 1.00 91.31 201 ASN A CA 1
ATOM 1486 C C . ASN A 1 201 ? -14.274 14.295 16.376 1.00 91.31 201 ASN A C 1
ATOM 1488 O O . ASN A 1 201 ? -14.590 13.143 16.694 1.00 91.31 201 ASN A O 1
ATOM 1492 N N . PRO A 1 202 ? -12.985 14.676 16.321 1.00 90.44 202 PRO A N 1
ATOM 1493 C CA . PRO A 1 202 ? -11.866 13.740 16.417 1.00 90.44 202 PRO A CA 1
ATOM 1494 C C . PRO A 1 202 ? -11.734 13.046 17.785 1.00 90.44 202 PRO A C 1
ATOM 1496 O O . PRO A 1 202 ? -10.942 12.116 17.921 1.00 90.44 202 PRO A O 1
ATOM 1499 N N . SER A 1 203 ? -12.509 13.458 18.793 1.00 88.75 203 SER A N 1
ATOM 1500 C CA . SER A 1 203 ? -12.509 12.882 20.147 1.00 88.75 203 SER A CA 1
ATOM 1501 C C . SER A 1 203 ? -13.674 11.913 20.399 1.00 88.75 203 SER A C 1
ATOM 1503 O O . SER A 1 203 ? -13.945 11.545 21.545 1.00 88.75 203 SER A O 1
ATOM 1505 N N . LYS A 1 204 ? -14.403 11.499 19.352 1.00 89.12 204 LYS A N 1
ATOM 1506 C CA . LYS A 1 204 ? -15.533 10.566 19.465 1.00 89.12 204 LYS A CA 1
ATOM 1507 C C . LYS A 1 204 ? -15.352 9.281 18.661 1.00 89.12 204 LYS A C 1
ATOM 1509 O O . LYS A 1 204 ? -14.699 9.253 17.621 1.00 89.12 204 LYS A O 1
ATOM 1514 N N . GLY A 1 205 ? -15.963 8.214 19.177 1.00 92.50 205 GLY A N 1
ATOM 1515 C CA . GLY A 1 205 ? -16.036 6.907 18.533 1.00 92.50 205 GLY A CA 1
ATOM 1516 C C . GLY A 1 205 ? -14.655 6.320 18.248 1.00 92.50 205 GLY A C 1
ATOM 1517 O O . GLY A 1 205 ? -13.793 6.351 19.121 1.00 92.50 205 GLY A O 1
ATOM 1518 N N . TYR A 1 206 ? -14.430 5.794 17.047 1.00 96.62 206 TYR A N 1
ATOM 1519 C CA . TYR A 1 206 ? -13.171 5.141 16.676 1.00 96.62 206 TYR A CA 1
ATOM 1520 C C . TYR A 1 206 ? -11.999 6.103 16.451 1.00 96.62 206 TYR A C 1
ATOM 1522 O O . TYR A 1 206 ? -10.855 5.654 16.430 1.00 96.62 206 TYR A O 1
ATOM 1530 N N . GLY A 1 207 ? -12.250 7.403 16.262 1.00 97.12 207 GLY A N 1
ATOM 1531 C CA . GLY A 1 207 ? -11.210 8.330 15.814 1.00 97.12 207 GLY A CA 1
ATOM 1532 C C . GLY A 1 207 ? -10.708 7.963 14.416 1.00 97.12 207 GLY A C 1
ATOM 1533 O O . GLY A 1 207 ? -11.513 7.708 13.516 1.00 97.12 207 GLY A O 1
ATOM 1534 N N . GLN A 1 208 ? -9.387 7.934 14.233 1.00 98.00 208 GLN A N 1
ATOM 1535 C CA . GLN A 1 208 ? -8.775 7.370 13.029 1.00 98.00 208 GLN A CA 1
ATOM 1536 C C . GLN A 1 208 ? -8.814 5.846 13.092 1.00 98.00 208 GLN A C 1
ATOM 1538 O O . GLN A 1 208 ? -8.391 5.245 14.084 1.00 98.00 208 GLN A O 1
ATOM 1543 N N . TYR A 1 209 ? -9.292 5.219 12.021 1.00 98.50 209 TYR A N 1
ATOM 1544 C CA . TYR A 1 209 ? -9.415 3.774 11.964 1.00 98.50 209 TYR A CA 1
ATOM 1545 C C . TYR A 1 209 ? -9.237 3.211 10.557 1.00 98.50 209 TYR A C 1
ATOM 1547 O O . TYR A 1 209 ? -9.414 3.900 9.548 1.00 98.50 209 TYR A O 1
ATOM 1555 N N . VAL A 1 210 ? -8.907 1.925 10.518 1.00 98.69 210 VAL A N 1
ATOM 1556 C CA . VAL A 1 210 ? -8.833 1.114 9.304 1.00 98.69 210 VAL A CA 1
ATOM 1557 C C . VAL A 1 210 ? -9.731 -0.109 9.470 1.00 98.69 210 VAL A C 1
ATOM 1559 O O . VAL A 1 210 ? -9.800 -0.688 10.556 1.00 98.69 210 VAL A O 1
ATOM 1562 N N . ARG A 1 211 ? -10.416 -0.519 8.398 1.00 98.50 211 ARG A N 1
ATOM 1563 C CA . ARG A 1 211 ? -11.063 -1.835 8.306 1.00 98.50 211 ARG A CA 1
ATOM 1564 C C . ARG A 1 211 ? -10.533 -2.628 7.132 1.00 98.50 211 ARG A C 1
ATOM 1566 O O . ARG A 1 211 ? -10.412 -2.082 6.037 1.00 98.50 211 ARG A O 1
ATOM 1573 N N . VAL A 1 212 ? -10.303 -3.916 7.360 1.00 98.19 212 VAL A N 1
ATOM 1574 C CA . VAL A 1 212 ? -9.839 -4.864 6.343 1.00 98.19 212 VAL A CA 1
ATOM 1575 C C . VAL A 1 212 ? -10.860 -5.989 6.206 1.00 98.19 212 VAL A C 1
ATOM 1577 O O . VAL A 1 212 ? -11.208 -6.623 7.199 1.00 98.19 212 VAL A O 1
ATOM 1580 N N . ASP A 1 213 ? -11.351 -6.210 4.990 1.00 97.44 213 ASP A N 1
ATOM 1581 C CA . ASP A 1 213 ? -12.163 -7.362 4.597 1.00 97.44 213 ASP A CA 1
ATOM 1582 C C . ASP A 1 213 ? -11.250 -8.508 4.164 1.00 97.44 213 ASP A C 1
ATOM 1584 O O . ASP A 1 213 ? -10.444 -8.368 3.248 1.00 97.44 213 ASP A O 1
ATOM 1588 N N . HIS A 1 214 ? -11.373 -9.649 4.827 1.00 95.56 214 HIS A N 1
ATOM 1589 C CA . HIS A 1 214 ? -10.540 -10.827 4.594 1.00 95.56 214 HIS A CA 1
ATOM 1590 C C . HIS A 1 214 ? -11.223 -11.875 3.705 1.00 95.56 214 HIS A C 1
ATOM 1592 O O . HIS A 1 214 ? -10.709 -12.986 3.560 1.00 95.56 214 HIS A O 1
ATOM 1598 N N . GLY A 1 215 ? -12.398 -11.558 3.151 1.00 93.25 215 GLY A N 1
ATOM 1599 C CA . GLY A 1 215 ? -13.260 -12.516 2.474 1.00 93.25 215 GLY A CA 1
ATOM 1600 C C . GLY A 1 215 ? -13.974 -13.457 3.449 1.00 93.25 215 GLY A C 1
ATOM 1601 O O . GLY A 1 215 ? -13.739 -13.465 4.660 1.00 93.25 215 GLY A O 1
ATOM 1602 N N . GLY A 1 216 ? -14.915 -14.250 2.927 1.00 91.56 216 GLY A N 1
ATOM 1603 C CA . GLY A 1 216 ? -15.672 -15.223 3.730 1.00 91.56 216 GLY A CA 1
ATOM 1604 C C . GLY A 1 216 ? -16.491 -14.609 4.875 1.00 91.56 216 GLY A C 1
ATOM 1605 O O . GLY A 1 216 ? -16.793 -15.305 5.842 1.00 91.56 216 GLY A O 1
ATOM 1606 N N . GLY A 1 217 ? -16.811 -13.312 4.789 1.00 93.31 217 GLY A N 1
ATOM 1607 C CA . GLY A 1 217 ? -17.577 -12.574 5.795 1.00 93.31 217 GLY A CA 1
ATOM 1608 C C . GLY A 1 217 ? -16.766 -12.049 6.984 1.00 93.31 217 GLY A C 1
ATOM 1609 O O . GLY A 1 217 ? -17.374 -11.550 7.932 1.00 93.31 217 GLY A O 1
ATOM 1610 N N . TYR A 1 218 ? -15.434 -12.156 6.957 1.00 96.38 218 TYR A N 1
ATOM 1611 C CA . TYR A 1 218 ? -14.554 -11.685 8.027 1.00 96.38 218 TYR A CA 1
ATOM 1612 C C . TYR A 1 218 ? -14.079 -10.253 7.784 1.00 96.38 218 TYR A C 1
ATOM 1614 O O . TYR A 1 218 ? -13.467 -9.971 6.759 1.00 96.38 218 TYR A O 1
ATOM 1622 N N . VAL A 1 219 ? -14.257 -9.375 8.770 1.00 98.12 219 VAL A N 1
ATOM 1623 C CA . VAL A 1 219 ? -13.703 -8.014 8.761 1.00 98.12 219 VAL A CA 1
ATOM 1624 C C . VAL A 1 219 ? -12.987 -7.742 10.078 1.00 98.12 219 VAL A C 1
ATOM 1626 O O . VAL A 1 219 ? -13.489 -8.106 11.139 1.00 98.12 219 VAL A O 1
ATOM 1629 N N . THR A 1 220 ? -11.836 -7.079 10.031 1.00 98.25 220 THR A N 1
ATOM 1630 C CA . THR A 1 220 ? -11.164 -6.544 11.224 1.00 98.25 220 THR A CA 1
ATOM 1631 C C . THR A 1 220 ? -11.270 -5.025 11.285 1.00 98.25 220 THR A C 1
ATOM 1633 O O . THR A 1 220 ? -11.249 -4.361 10.248 1.00 98.25 220 THR A O 1
ATOM 1636 N N . THR A 1 221 ? -11.377 -4.468 12.494 1.00 98.56 221 THR A N 1
ATOM 1637 C CA . THR A 1 221 ? -11.306 -3.017 12.751 1.00 98.56 221 THR A CA 1
ATOM 1638 C C . THR A 1 221 ? -10.059 -2.710 13.580 1.00 98.56 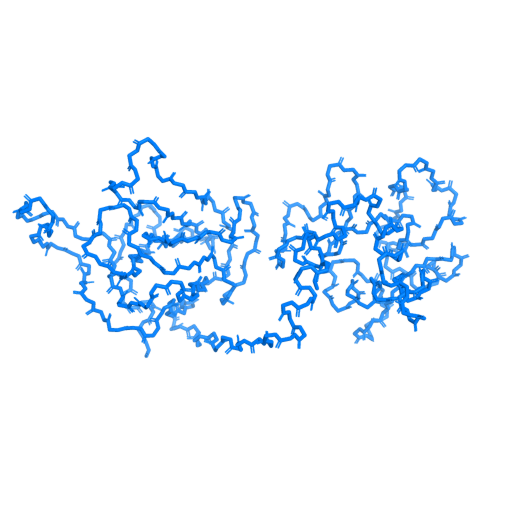221 THR A C 1
ATOM 1640 O O . THR A 1 221 ? -9.816 -3.379 14.581 1.00 98.56 221 THR A O 1
ATOM 1643 N N . TYR A 1 222 ? -9.320 -1.667 13.198 1.00 98.38 222 TYR A N 1
ATOM 1644 C CA . TYR A 1 222 ? -8.166 -1.113 13.915 1.00 98.38 222 TYR A CA 1
ATOM 1645 C C . TYR A 1 222 ? -8.444 0.355 14.213 1.00 98.38 222 TYR A C 1
ATOM 1647 O O . TYR A 1 222 ? -8.436 1.160 13.284 1.00 98.38 222 TYR A O 1
ATOM 1655 N N . ALA A 1 223 ? -8.730 0.708 15.462 1.00 98.19 223 ALA A N 1
ATOM 1656 C CA . ALA A 1 223 ? -9.175 2.050 15.836 1.00 98.19 223 ALA A CA 1
ATOM 1657 C C . ALA A 1 223 ? -8.221 2.757 16.809 1.00 98.19 223 ALA A C 1
ATOM 1659 O O . ALA A 1 223 ? -7.251 2.172 17.294 1.00 98.19 223 ALA A O 1
ATOM 1660 N N . HIS A 1 224 ? -8.520 4.032 17.068 1.00 98.06 224 HIS A N 1
ATOM 1661 C CA . HIS A 1 224 ? -7.734 4.958 17.887 1.00 98.06 224 HIS A CA 1
ATOM 1662 C C . HIS A 1 224 ? -6.335 5.243 17.332 1.00 98.06 224 HIS A C 1
ATOM 1664 O O . HIS A 1 224 ? -5.430 5.634 18.069 1.00 98.06 224 HIS A O 1
ATOM 1670 N N . LEU A 1 225 ? -6.149 5.096 16.019 1.00 98.38 225 LEU A N 1
ATOM 1671 C CA . LEU A 1 225 ? -4.851 5.262 15.374 1.00 98.38 225 LEU A CA 1
ATOM 1672 C C . LEU A 1 225 ? -4.344 6.712 15.499 1.00 98.38 225 LEU A C 1
ATOM 1674 O O . LEU A 1 225 ? -5.123 7.668 15.527 1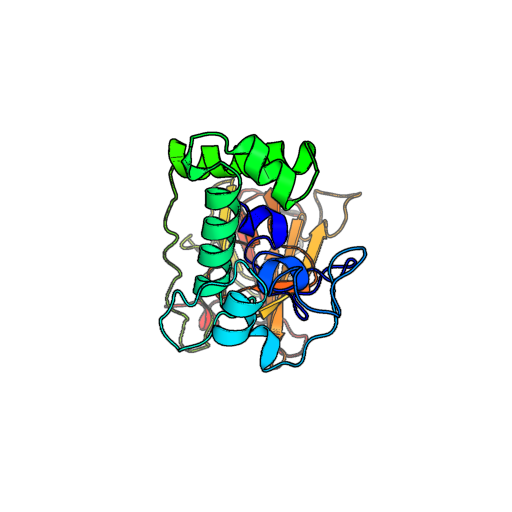.00 98.38 225 LEU A O 1
ATOM 1678 N N . SER A 1 226 ? -3.027 6.893 15.586 1.00 97.56 226 SER A N 1
ATOM 1679 C CA . SER A 1 226 ? -2.366 8.207 15.499 1.00 97.56 226 SER A CA 1
ATOM 1680 C C . SER A 1 226 ? -2.123 8.625 14.051 1.00 97.56 226 SER A C 1
ATOM 1682 O O . SER A 1 226 ? -2.195 9.809 13.723 1.00 97.56 226 SER A O 1
ATOM 1684 N N . SER A 1 227 ? -1.881 7.648 13.181 1.00 96.00 227 SER A N 1
ATOM 1685 C CA . SER A 1 227 ? -1.658 7.821 11.751 1.00 96.00 227 SER A CA 1
ATOM 1686 C C . SER A 1 227 ? -2.225 6.638 10.974 1.00 96.00 227 SER A C 1
ATOM 1688 O O . SER A 1 227 ? -2.358 5.533 11.506 1.00 96.00 227 SER A O 1
ATOM 1690 N N . ILE A 1 228 ? -2.536 6.869 9.700 1.00 95.12 228 ILE A N 1
ATOM 1691 C CA . ILE A 1 228 ? -3.011 5.846 8.770 1.00 95.12 228 ILE A CA 1
ATOM 1692 C C . ILE A 1 228 ? -2.042 5.773 7.590 1.00 95.12 228 ILE A C 1
ATOM 1694 O O . ILE A 1 228 ? -1.771 6.774 6.925 1.00 95.12 228 ILE A O 1
ATOM 1698 N N . ASN A 1 229 ? -1.544 4.568 7.321 1.00 90.88 229 ASN A N 1
ATOM 1699 C CA . ASN A 1 229 ? -0.651 4.283 6.200 1.00 90.88 229 ASN A CA 1
ATOM 1700 C C . ASN A 1 229 ? -1.394 3.663 5.007 1.00 90.88 229 ASN A C 1
ATOM 1702 O O . ASN A 1 229 ? -0.938 3.833 3.874 1.00 90.88 229 ASN A O 1
ATOM 1706 N N . ALA A 1 230 ? -2.530 3.006 5.261 1.00 91.81 230 ALA A N 1
ATOM 1707 C CA . ALA A 1 230 ? -3.372 2.342 4.268 1.00 91.81 230 ALA A CA 1
ATOM 1708 C C . ALA A 1 230 ? -4.393 3.279 3.593 1.00 91.81 230 ALA A C 1
ATOM 1710 O O . ALA A 1 230 ? -4.769 4.321 4.134 1.00 91.81 230 ALA A O 1
ATOM 1711 N N . ARG A 1 231 ? -4.886 2.884 2.420 1.00 91.12 231 ARG A N 1
ATOM 1712 C CA . ARG A 1 231 ? -5.968 3.535 1.672 1.00 91.12 231 ARG A CA 1
ATOM 1713 C C . ARG A 1 231 ? -7.080 2.536 1.374 1.00 91.12 231 ARG A C 1
ATOM 1715 O O . ARG A 1 231 ? -6.846 1.339 1.252 1.00 91.12 231 ARG A O 1
ATOM 1722 N N . VAL A 1 232 ? -8.307 3.037 1.234 1.00 93.75 232 VAL A N 1
ATOM 1723 C CA . VAL A 1 232 ? -9.428 2.210 0.766 1.00 93.75 232 VAL A CA 1
ATOM 1724 C C . VAL A 1 232 ? -9.086 1.630 -0.605 1.00 93.75 232 VAL A C 1
ATOM 1726 O O . VAL A 1 232 ? -8.688 2.366 -1.503 1.00 93.75 232 VAL A O 1
ATOM 1729 N N . GLY A 1 233 ? -9.257 0.318 -0.755 1.00 90.00 233 GLY A N 1
ATOM 1730 C CA . GLY A 1 233 ? -8.918 -0.428 -1.961 1.00 90.00 233 GLY A CA 1
ATOM 1731 C C . GLY A 1 233 ? -7.615 -1.220 -1.867 1.00 90.00 233 GLY A C 1
ATOM 1732 O O . GLY A 1 233 ? -7.488 -2.189 -2.613 1.00 90.00 233 GLY A O 1
ATOM 1733 N N . ASP A 1 234 ? -6.710 -0.872 -0.944 1.00 87.88 234 ASP A N 1
ATOM 1734 C CA . ASP A 1 234 ? -5.424 -1.558 -0.793 1.00 87.88 234 ASP A CA 1
ATOM 1735 C C . ASP A 1 234 ? -5.615 -3.044 -0.485 1.00 87.88 234 ASP A C 1
ATOM 1737 O O . ASP A 1 234 ? -6.377 -3.399 0.416 1.00 87.88 234 ASP A O 1
ATOM 1741 N N . GLN A 1 235 ? -4.893 -3.908 -1.197 1.00 88.19 235 GLN A N 1
ATOM 1742 C CA . GLN A 1 235 ? -4.740 -5.305 -0.806 1.00 88.19 235 GLN A CA 1
ATOM 1743 C C . GLN A 1 235 ? -3.526 -5.399 0.116 1.00 88.19 235 GLN A C 1
ATOM 1745 O O . GLN A 1 235 ? -2.424 -4.965 -0.226 1.00 88.19 235 GLN A O 1
ATOM 1750 N N . VAL A 1 2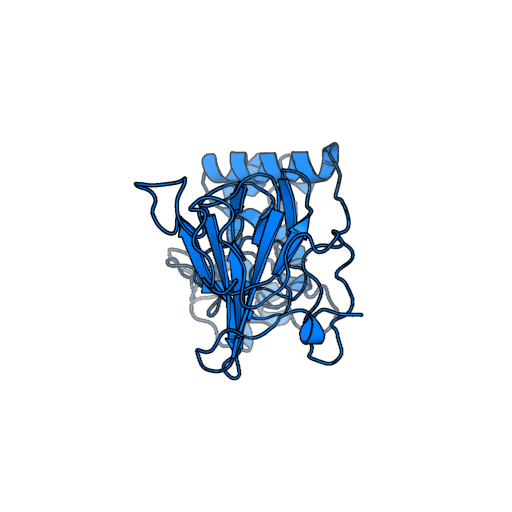36 ? -3.739 -5.943 1.307 1.00 89.12 236 VAL A N 1
ATOM 1751 C CA . VAL A 1 236 ? -2.736 -6.047 2.363 1.00 89.12 236 VAL A CA 1
ATOM 1752 C C . VAL A 1 236 ? -2.477 -7.510 2.686 1.00 89.12 236 VAL A C 1
ATOM 1754 O O . VAL A 1 236 ? -3.401 -8.322 2.721 1.00 89.12 236 VAL A O 1
ATOM 1757 N N . ALA A 1 237 ? -1.220 -7.856 2.953 1.00 87.62 237 ALA A N 1
ATOM 1758 C CA . ALA A 1 237 ? -0.861 -9.143 3.530 1.00 87.62 237 ALA A CA 1
ATOM 1759 C C . ALA A 1 237 ? -1.025 -9.094 5.058 1.00 87.62 237 ALA A C 1
ATOM 1761 O O . ALA A 1 237 ? -1.100 -8.021 5.663 1.00 87.62 237 ALA A O 1
ATOM 1762 N N . ALA A 1 238 ? -1.038 -10.259 5.711 1.00 87.75 238 ALA A N 1
ATOM 1763 C CA . ALA A 1 238 ? -0.817 -10.289 7.156 1.00 87.75 238 ALA A CA 1
ATOM 1764 C C . ALA A 1 238 ? 0.538 -9.625 7.457 1.00 87.75 238 ALA A C 1
ATOM 1766 O O . ALA A 1 238 ? 1.510 -9.877 6.750 1.00 87.75 238 ALA A O 1
ATOM 1767 N N . GLY A 1 239 ? 0.601 -8.758 8.469 1.00 87.19 239 GLY A N 1
ATOM 1768 C CA . GLY A 1 239 ? 1.818 -8.015 8.804 1.00 87.19 239 GLY A CA 1
ATOM 1769 C C . GLY A 1 239 ? 1.986 -6.657 8.124 1.00 87.19 239 GLY A C 1
ATOM 1770 O O . GLY A 1 239 ? 2.755 -5.837 8.624 1.00 87.19 239 GLY A O 1
ATOM 1771 N N . THR A 1 240 ? 1.265 -6.367 7.036 1.00 88.06 240 THR A N 1
ATOM 1772 C CA . THR A 1 240 ? 1.336 -5.050 6.383 1.00 88.06 240 THR A CA 1
ATOM 1773 C C . THR A 1 240 ? 0.911 -3.953 7.362 1.00 88.06 240 THR A C 1
ATOM 1775 O O . THR A 1 240 ? -0.168 -4.021 7.946 1.00 88.06 240 THR A O 1
ATOM 1778 N N . VAL A 1 241 ? 1.749 -2.931 7.552 1.00 91.31 241 VAL A N 1
ATOM 1779 C CA . VAL A 1 241 ? 1.486 -1.836 8.500 1.00 91.31 241 VAL A CA 1
ATOM 1780 C C . VAL A 1 241 ? 0.335 -0.959 8.011 1.00 91.31 241 VAL A C 1
ATOM 1782 O O . VAL A 1 241 ? 0.459 -0.262 7.006 1.00 91.31 241 VAL A O 1
ATOM 1785 N N . LEU A 1 242 ? -0.757 -0.932 8.775 1.00 95.12 242 LEU A N 1
ATOM 1786 C CA . LEU A 1 242 ? -1.958 -0.151 8.475 1.00 95.12 242 LEU A CA 1
ATOM 1787 C C . LEU A 1 242 ? -1.889 1.278 9.022 1.00 95.12 242 LEU A C 1
ATOM 1789 O O . LEU A 1 242 ? -2.505 2.184 8.461 1.00 95.12 242 LEU A O 1
ATOM 1793 N N . GLY A 1 243 ? -1.134 1.495 10.099 1.00 94.81 243 GLY A N 1
ATOM 1794 C CA . GLY A 1 243 ? -1.026 2.784 10.779 1.00 94.81 243 GLY A CA 1
ATOM 1795 C C . GLY A 1 243 ? -0.201 2.712 12.062 1.00 94.81 243 GLY A C 1
ATOM 1796 O O . GLY A 1 243 ? 0.469 1.711 12.320 1.00 94.81 243 GLY A O 1
ATOM 1797 N N . GLY A 1 244 ? -0.256 3.777 12.860 1.00 95.62 244 GLY A N 1
ATOM 1798 C CA . GLY A 1 244 ? 0.384 3.864 14.175 1.00 95.62 244 GLY A CA 1
ATOM 1799 C C . GLY A 1 244 ? -0.630 3.854 15.320 1.00 95.62 244 GLY A C 1
ATOM 1800 O O . GLY A 1 244 ? -1.707 4.436 15.209 1.00 95.62 244 GLY A O 1
ATOM 1801 N N . CYS A 1 245 ? -0.278 3.235 16.446 1.00 97.06 245 CYS A N 1
ATOM 1802 C CA . CYS A 1 245 ? -1.045 3.283 17.690 1.00 97.06 245 CYS A CA 1
ATOM 1803 C C . CYS A 1 245 ? -1.209 4.729 18.173 1.00 97.06 245 CYS A C 1
ATOM 1805 O O . CYS A 1 245 ? -0.291 5.546 18.044 1.00 97.06 245 CYS A O 1
ATOM 1807 N N . GLY A 1 246 ? -2.359 5.061 18.747 1.00 97.19 246 GLY A N 1
ATOM 1808 C CA . GLY A 1 246 ? -2.624 6.399 19.253 1.00 97.19 246 GLY A CA 1
ATOM 1809 C C . GLY A 1 246 ? -3.729 6.421 20.298 1.00 97.19 246 GLY A C 1
ATOM 1810 O O . GLY A 1 246 ? -4.005 5.429 20.966 1.00 97.19 246 GLY A O 1
ATOM 1811 N N . SER A 1 247 ? -4.341 7.594 20.437 1.00 97.19 247 SER A N 1
ATOM 1812 C CA . SER A 1 247 ? -5.421 7.857 21.388 1.00 97.19 247 SER A CA 1
ATOM 1813 C C . SER A 1 247 ? -6.488 8.772 20.772 1.00 97.19 247 SER A C 1
ATOM 1815 O O . SER A 1 247 ? -7.038 9.635 21.454 1.00 97.19 247 SER A O 1
ATOM 1817 N N . THR A 1 248 ? -6.746 8.638 19.466 1.00 97.00 248 THR A N 1
ATOM 1818 C CA . THR A 1 248 ? -7.808 9.404 18.787 1.00 97.00 248 THR A CA 1
ATOM 1819 C C . THR A 1 248 ? -9.187 8.809 19.078 1.00 97.00 248 THR A C 1
ATOM 1821 O O . THR A 1 248 ? -9.301 7.644 19.444 1.00 97.00 248 THR A O 1
ATOM 1824 N N . GLY A 1 249 ? -10.259 9.580 18.905 1.00 94.62 249 GLY A N 1
ATOM 1825 C CA . GLY A 1 249 ? -11.617 9.122 19.195 1.00 94.62 249 GLY A CA 1
ATOM 1826 C C . GLY A 1 249 ? -11.913 9.041 20.692 1.00 94.62 249 GLY A C 1
ATOM 1827 O O . GLY A 1 249 ? -11.325 9.753 21.504 1.00 94.62 249 GLY A O 1
ATOM 1828 N N . SER A 1 250 ? -12.854 8.175 21.065 1.00 92.12 250 SER A N 1
ATOM 1829 C CA . SER A 1 250 ? -13.249 7.942 22.456 1.00 92.12 250 SER A CA 1
ATOM 1830 C C . SER A 1 250 ? -12.242 7.048 23.180 1.00 92.12 250 SER A C 1
ATOM 1832 O O . SER A 1 250 ? -12.534 5.897 23.488 1.00 92.12 250 SER A O 1
ATOM 1834 N N . SER A 1 251 ? -11.068 7.608 23.466 1.00 89.75 251 SER A N 1
ATOM 1835 C CA . SER A 1 251 ? -9.960 6.942 24.148 1.00 89.75 251 SER A CA 1
ATOM 1836 C C . SER A 1 251 ? -9.484 7.748 25.364 1.00 89.75 251 SER A C 1
ATOM 1838 O O . SER A 1 251 ? -9.524 8.977 25.362 1.00 89.75 251 SER A O 1
ATOM 1840 N N . THR A 1 252 ? -9.028 7.056 26.412 1.00 89.00 252 THR A N 1
ATOM 1841 C CA . THR A 1 252 ? -8.451 7.661 27.629 1.00 89.00 252 THR A CA 1
ATOM 1842 C C . THR A 1 252 ? -6.920 7.604 27.665 1.00 89.00 252 THR A C 1
ATOM 1844 O O . THR A 1 252 ? -6.314 8.070 28.626 1.00 89.00 252 THR A O 1
ATOM 1847 N N . GLY A 1 253 ? -6.283 7.002 26.659 1.00 92.62 253 GLY A N 1
ATOM 1848 C CA . GLY A 1 253 ? -4.834 6.818 26.588 1.00 92.62 253 GLY A CA 1
ATOM 1849 C C . GLY A 1 253 ? -4.436 5.908 25.428 1.00 92.62 253 GLY A C 1
ATOM 1850 O O . GLY A 1 253 ? -5.292 5.303 24.789 1.00 92.62 253 GLY A O 1
ATOM 1851 N N . ASN A 1 254 ? -3.138 5.789 25.145 1.00 96.50 254 ASN A N 1
ATOM 1852 C CA . ASN A 1 254 ? -2.688 5.027 23.978 1.00 96.50 254 ASN A CA 1
ATOM 1853 C C . ASN A 1 254 ? -3.045 3.535 24.086 1.00 96.50 254 ASN A C 1
ATOM 1855 O O . ASN A 1 254 ? -2.606 2.846 25.009 1.0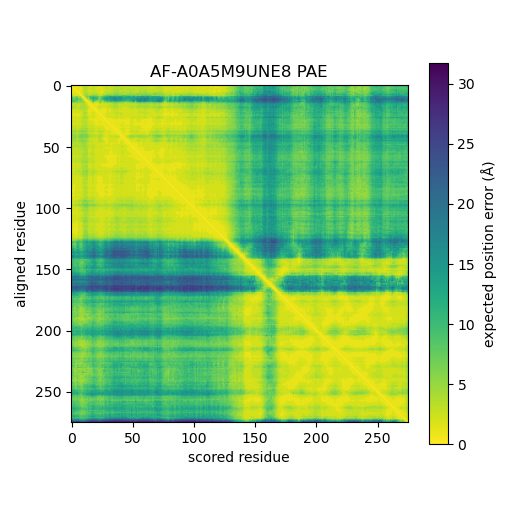0 96.50 254 ASN A O 1
ATOM 1859 N N . HIS A 1 255 ? -3.841 3.053 23.134 1.00 97.25 255 HIS A N 1
ATOM 1860 C CA . HIS A 1 255 ? -4.182 1.645 22.964 1.00 97.25 255 HIS A CA 1
ATOM 1861 C C . HIS A 1 255 ? -4.711 1.397 21.547 1.00 97.25 255 HIS A C 1
ATOM 1863 O O . HIS A 1 255 ? -5.182 2.313 20.874 1.00 97.25 255 HIS A O 1
ATOM 1869 N N . LEU A 1 256 ? -4.656 0.143 21.104 1.00 97.69 256 LEU A N 1
ATOM 1870 C CA . LEU A 1 256 ? -5.340 -0.315 19.904 1.00 97.69 256 LEU A CA 1
ATOM 1871 C C . LEU A 1 256 ? -6.678 -0.914 20.318 1.00 97.69 256 LEU A C 1
ATOM 1873 O O . LEU A 1 256 ? -6.690 -1.948 20.983 1.00 97.69 256 LEU A O 1
ATOM 1877 N N . HIS A 1 257 ? -7.776 -0.322 19.856 1.00 97.75 257 HIS A N 1
ATOM 1878 C CA . HIS A 1 257 ? -9.071 -0.991 19.872 1.00 97.75 257 HIS A CA 1
ATOM 1879 C C . HIS A 1 257 ? -9.198 -1.876 18.629 1.00 97.75 257 HIS A C 1
ATOM 1881 O O . HIS A 1 257 ? -9.161 -1.385 17.495 1.00 97.75 257 HIS A O 1
ATOM 1887 N N . PHE A 1 258 ? -9.312 -3.185 18.847 1.00 97.69 258 PHE A N 1
ATOM 1888 C CA . PHE A 1 258 ? -9.339 -4.198 17.799 1.00 97.69 258 PHE A CA 1
ATOM 1889 C C . PHE A 1 258 ? -10.654 -4.974 17.803 1.00 97.69 258 PHE A C 1
ATOM 1891 O O . PHE A 1 258 ? -11.056 -5.527 18.826 1.00 97.69 258 PHE A O 1
ATOM 1898 N N . GLU A 1 259 ? -11.296 -5.082 16.643 1.00 97.88 259 GLU A N 1
ATOM 1899 C CA . GLU A 1 259 ? -12.528 -5.859 16.476 1.00 97.88 259 GLU A CA 1
ATOM 1900 C C . GLU A 1 259 ? -12.341 -6.961 15.433 1.00 97.88 259 GLU A C 1
ATOM 1902 O O . GLU A 1 259 ? -11.629 -6.775 14.446 1.00 97.88 259 GLU A O 1
ATOM 1907 N N . ILE A 1 260 ? -13.062 -8.070 15.613 1.00 96.25 260 ILE A N 1
ATOM 1908 C CA . ILE A 1 260 ? -13.336 -9.047 14.557 1.00 96.25 260 ILE A CA 1
ATOM 1909 C C . ILE A 1 260 ? -14.845 -9.084 14.343 1.00 96.25 260 ILE A C 1
ATOM 1911 O O . ILE A 1 260 ? -15.626 -9.205 15.288 1.00 96.25 260 ILE A O 1
ATOM 1915 N N . ILE A 1 261 ? -15.249 -8.987 13.084 1.00 96.75 261 ILE A N 1
ATOM 1916 C CA . ILE A 1 261 ? -16.627 -9.049 12.616 1.00 96.75 261 ILE A CA 1
ATOM 1917 C C . ILE A 1 261 ? -16.755 -10.287 11.731 1.00 96.75 261 ILE A C 1
ATOM 1919 O O . ILE A 1 261 ? -15.948 -10.484 10.827 1.00 96.75 261 ILE A O 1
ATOM 1923 N N . ILE A 1 262 ? -17.781 -11.101 11.972 1.00 95.62 262 ILE A N 1
ATOM 1924 C CA . ILE A 1 262 ? -18.115 -12.276 11.163 1.00 95.62 262 ILE A CA 1
ATOM 1925 C C . ILE A 1 262 ? -19.562 -12.134 10.710 1.00 95.62 262 ILE A C 1
ATOM 1927 O O . ILE A 1 262 ? -20.472 -12.081 11.540 1.00 95.62 262 ILE A O 1
ATOM 1931 N N . ASN A 1 263 ? -19.782 -12.050 9.398 1.00 93.88 263 ASN A N 1
ATOM 1932 C CA . ASN A 1 263 ? -21.110 -11.897 8.794 1.00 93.88 263 ASN A CA 1
ATOM 1933 C C . ASN A 1 263 ? -21.911 -10.742 9.428 1.00 93.88 263 ASN A C 1
ATOM 1935 O O . ASN A 1 263 ? -23.077 -10.887 9.795 1.00 93.88 263 ASN A O 1
ATOM 1939 N N . GLY A 1 264 ? -21.244 -9.599 9.624 1.00 93.19 264 GLY A N 1
ATOM 1940 C CA . GLY A 1 264 ? -21.834 -8.386 10.198 1.00 93.19 264 GLY A CA 1
ATOM 1941 C C . GLY A 1 264 ? -21.966 -8.370 11.725 1.00 93.19 264 GLY A C 1
ATOM 1942 O O . GLY A 1 264 ? -22.412 -7.365 12.274 1.00 93.19 264 GLY A O 1
ATOM 1943 N N . ARG A 1 265 ? -21.565 -9.433 12.436 1.00 93.56 265 ARG A N 1
ATOM 1944 C CA . ARG A 1 265 ? -21.615 -9.494 13.906 1.00 93.56 265 ARG A CA 1
ATOM 1945 C C . ARG A 1 265 ? -20.226 -9.398 14.515 1.00 93.56 265 ARG A C 1
ATOM 1947 O O . ARG A 1 265 ? -19.344 -10.175 14.160 1.00 93.56 265 ARG A O 1
ATOM 1954 N N . LYS A 1 266 ? -20.049 -8.482 15.465 1.00 94.38 266 LYS A N 1
ATOM 1955 C CA . LYS A 1 266 ? -18.818 -8.370 16.254 1.00 94.38 266 LYS A CA 1
ATOM 1956 C C . LYS A 1 266 ? -18.705 -9.544 17.218 1.00 94.38 266 LYS A C 1
ATOM 1958 O O . LYS A 1 266 ? -19.681 -9.901 17.879 1.00 94.38 266 LYS A O 1
ATOM 1963 N N . VAL A 1 267 ? -17.526 -10.144 17.284 1.00 93.88 267 VAL A N 1
ATOM 1964 C CA . VAL A 1 267 ? -17.226 -11.299 18.135 1.00 93.88 267 VAL A CA 1
ATOM 1965 C C . VAL A 1 267 ? -16.002 -11.011 18.990 1.00 93.88 267 VAL A C 1
ATOM 1967 O O . VAL A 1 267 ? -15.204 -10.138 18.657 1.00 93.88 267 VAL A O 1
ATOM 1970 N N . ASN A 1 268 ? -15.829 -11.766 20.078 1.00 93.56 268 ASN A N 1
ATOM 1971 C CA . ASN A 1 268 ? -14.623 -11.676 20.895 1.00 93.56 268 ASN A CA 1
ATOM 1972 C C . ASN A 1 268 ? -13.384 -12.005 20.033 1.00 93.56 268 ASN A C 1
ATOM 1974 O O . ASN A 1 268 ? -13.299 -13.130 19.538 1.00 93.56 268 ASN A O 1
ATOM 1978 N N . PRO A 1 269 ? -12.422 -11.077 19.867 1.00 93.38 269 PRO A N 1
ATOM 1979 C CA . PRO A 1 269 ? -11.214 -11.318 19.084 1.00 93.38 269 PRO A CA 1
ATOM 1980 C C . PRO A 1 269 ? -10.236 -12.319 19.709 1.00 93.38 269 PRO A C 1
ATOM 1982 O O . PRO A 1 269 ? -9.492 -12.971 18.979 1.00 93.38 269 PRO A O 1
ATOM 1985 N N . LEU A 1 270 ? -10.203 -12.459 21.042 1.00 90.94 270 LEU A N 1
ATOM 1986 C CA . LEU A 1 270 ? -9.145 -13.211 21.736 1.00 90.94 270 LEU A CA 1
ATOM 1987 C C . LEU A 1 270 ? -8.991 -14.673 21.279 1.00 90.94 270 LEU A C 1
ATOM 1989 O O . LEU A 1 270 ? -7.851 -15.092 21.114 1.00 90.94 270 LEU A O 1
ATOM 1993 N N . PRO A 1 271 ? -10.057 -15.451 21.005 1.00 89.88 271 PRO A N 1
ATOM 1994 C CA . PRO A 1 271 ? -9.915 -16.808 20.472 1.00 89.88 271 PRO A CA 1
ATOM 1995 C C . PRO A 1 271 ? -9.265 -16.891 19.080 1.00 89.88 271 PRO A C 1
ATOM 1997 O O . PRO A 1 271 ? -8.786 -17.956 18.700 1.00 89.88 271 PRO A O 1
ATOM 2000 N N . PHE A 1 272 ? -9.258 -15.800 18.309 1.00 87.94 272 PHE A N 1
ATOM 2001 C CA . PHE A 1 272 ? -8.709 -15.762 16.949 1.00 87.94 272 PHE A CA 1
ATOM 2002 C C . PHE A 1 272 ? -7.234 -15.365 16.930 1.00 87.94 272 PHE A C 1
ATOM 2004 O O . PHE A 1 272 ? -6.483 -15.873 16.103 1.00 87.94 272 PHE A O 1
ATOM 2011 N N . VAL A 1 273 ? -6.844 -14.468 17.842 1.00 84.75 273 VAL A N 1
ATOM 2012 C CA . VAL A 1 273 ? -5.492 -13.889 17.930 1.00 84.75 273 VAL A CA 1
ATOM 2013 C C . VAL A 1 273 ? -4.703 -14.357 19.158 1.00 84.75 273 VAL A C 1
ATOM 2015 O O . VAL A 1 273 ? -3.612 -13.855 19.421 1.00 84.75 273 VAL A O 1
ATOM 2018 N N . GLY A 1 274 ? -5.281 -15.257 19.953 1.00 66.19 274 GLY A N 1
ATOM 2019 C CA . GLY A 1 274 ? -4.682 -15.828 21.153 1.00 66.19 274 GLY A CA 1
ATOM 2020 C C . GLY A 1 274 ? -3.828 -17.042 20.812 1.00 66.19 274 GLY A C 1
ATOM 2021 O O . GLY A 1 274 ? -4.360 -18.106 20.491 1.00 66.19 274 GLY A O 1
ATOM 2022 N N . GLY A 1 275 ? -2.515 -16.857 20.900 1.00 50.47 275 GLY A N 1
ATOM 2023 C CA . GLY A 1 275 ? -1.475 -17.878 20.916 1.00 50.47 275 GLY A CA 1
ATOM 2024 C C . GLY A 1 275 ? -0.405 -17.448 21.903 1.00 50.47 275 GLY A C 1
ATOM 2025 O O . GLY A 1 275 ? -0.126 -16.227 21.931 1.00 50.47 275 GLY A O 1
#

Radius of gyration: 22.07 Å; Cα contacts (8 Å, |Δi|>4): 630; chains: 1; bounding box: 50×39×66 Å

Secondary structure (DSSP, 8-state):
-HHHHHHTT---SS-B-TT--BTTTTB-HHHHH-TTSTT--TTS-----HHHHH-HHHHHHHT------SSSS---TTSHHHHHHHHHHHHHHTTGGGT-HHHHHHHHH--HHHHHHHHHHHHHHHHT-------PPP-TTS---S----EEE-SEEEE-TTT--EEEEE-SEEEE--TT-EEE-SSSEEEEEEEES-TT-TTSTT-EEEEEE-STTEEEEEEEESEE---TT-EE-TT-EEEE-B--SS-SSSEEEEEEEETTEEE-SHHHH--

pLDDT: mean 90.37, std 9.85, range [50.47, 98.69]

Mean predicted aligned error: 7.69 Å

Foldseek 3Di:
DLLCVQFNQFCFVQQADPLGQHASNRHQLCQAQACQDPQQDDSRNGDDDPCSSWAPVSSVVRVHLFDPQVPPRTRHSHDPRRVVNSLVSQLCVQCVVVVPNLSSQCVRPVDPVSSVVVVVVVCCCVPVNDDPDDQAQWDPLQFADQDPADFPDFFFFAQQPQPRRGGDTQLFIKGADDWFAFGWGRAWFFWADFAAPDPVAFAADQRTKIKGDRPQQKIKIWGQFPFASDDGRGTHGRGSGGGGFHATHNGPTTIIGMWITGNNGTDTCCNRHPD

Sequence (275 aa):
AVHRIETRFSTLDPMISSVGAEGHMQFMPCTFIGWGHSSCSGSGAGNFSAEEKTSLVVIARYGGYGVDANGDGKADMWDLEDAVFSAANYLGKNGAASGNVEAALYQYNHSQEYISEVMKYATLYVTEGYDAITIPQPGKAGFSRPVNGQVTSGFGPRTHPVTGEVGKPHEGVDFACSHGQLIPASKAGKVIMAGWQDASNPSKGYGQYVRVDHGGGYVTTYAHLSSINARVGDQVAAGTVLGGCGSTGSSTGNHLHFEIIINGRKVNPLPFVGG

Solvent-accessible surface area (backbone atoms only — not comparable to full-atom values): 14013 Å² total; per-residue (Å²): 75,61,39,48,73,65,42,64,75,29,64,37,87,72,42,55,48,100,77,46,19,35,28,46,57,48,40,31,42,15,57,35,35,9,62,67,37,92,56,39,50,92,85,17,47,44,75,74,54,79,66,50,63,25,29,58,68,50,16,65,73,20,67,27,36,57,30,54,63,82,69,84,78,38,19,34,44,77,39,66,59,13,20,52,48,14,50,49,48,45,29,35,77,46,32,33,75,77,72,38,44,63,60,12,44,32,72,72,71,70,35,72,66,56,37,52,55,32,50,51,45,43,46,43,52,69,74,76,43,79,82,83,74,81,58,50,73,53,20,101,73,55,25,16,49,48,60,101,36,58,78,77,39,69,52,40,74,35,62,35,93,88,79,64,45,73,63,50,58,36,68,23,33,29,25,41,44,54,73,60,40,70,33,28,33,34,41,44,29,33,24,74,40,53,45,57,75,40,79,92,43,51,65,40,65,47,8,28,32,40,27,35,38,51,58,98,50,34,35,39,40,45,22,12,23,65,43,75,68,54,49,63,59,32,30,38,48,54,46,41,61,41,26,16,22,11,47,28,7,64,50,97,53,47,24,37,43,34,30,31,27,52,74,88,39,69,42,72,39,60,83,33,37,58,122

Nearest PDB structures (foldseek):
  6ue4-assembly1_A  TM=9.058E-01  e=7.715E-13  Vibrio cholerae O1 biovar El Tor str. N16961
  6jmx-assembly1_A  TM=7.504E-01  e=3.446E-13  Campylobacter jejuni
  5j1l-assembly2_C  TM=9.094E-01  e=4.045E-10  Helicobacter pylori 26695
  8tzl-assembly1_E  TM=6.139E-01  e=3.211E-12  Vibrio cholerae
  5j1k-assembly1_A  TM=7.375E-01  e=8.068E-11  Helicobacter pylori 26695